Protein AF-A0A1I5BRE6-F1 (afdb_monomer)

Organism: Pseudonocardia ammonioxydans (NCBI:txid260086)

Sequence (262 aa):
MATGPSIIGTVRRRSGTPVPAATVTVTDLDGRQHGRSETGPDGDYAVGLGTGGTYLVVVRAEGSGPDAGLVPVRDTPARHDVVTTGGGTVEGVLTDGTGAGVPGASITLIDPLGDVVASGPTGPGGRFRLETPGTGPHTLTVTAPRHQPVARTVTTGPPGTPIEVRLPAPAGLTGVARTSDGSPVAGAQIVLSDAGGHTIATTTTGPDGRYELWDLPPGQHSLTASGHAPVVAAVQVDQGATTPVQVHFPDPAGTTRENAHE

Radius of gyration: 31.94 Å; Cα contacts (8 Å, |Δi|>4): 726; chains: 1; bounding box: 79×35×102 Å

Mean predicted aligned error: 12.67 Å

Secondary structure (DSSP, 8-state):
---SSEEEEEEEETTS-B-TT-EEEEE-TT--EEEEEE--TTSEEEEE-SS-EEEEEEEE-TTSPPEEEEEEE-SSPEE--EEES--EEEEEEEE-TTS-B-TT-EEEEE-TTS-EEEEEE--GGGEEEEEESS-EEEEEEEE-TTS--EEEEEEEBSS-SPEEEEPPPPPEEEEEEEETTS-B-TT-EEEEE-TT--EEEEEE--TTSEEEEESPPSEEEEEEEESSS-EEEEEEE-TTSEEE--EEEPPP----------

pLDDT: mean 88.07, std 11.98, range [38.84, 97.81]

Nearest PDB structures (foldseek):
  3is1-assembly1_X  TM=3.090E-01  e=5.070E-07  Staphylococcus saprophyticus subsp. saprophyticus ATCC 15305 = NCTC 7292
  3is0-assembly1_X  TM=2.970E-01  e=2.882E-06  Staphylococcus saprophyticus subsp. saprophyticus ATCC 15305 = NCTC 7292
  7ban-assembly1_A  TM=2.868E-01  e=5.393E-05  Homo sapiens
  7bam-assembly1_B  TM=2.851E-01  e=6.578E-05  Homo sapiens
  8r54-assembly1_A  TM=2.941E-01  e=1.501E-03  Mus musculus

Solvent-accessible surface area (backbone atoms only — not comparable to full-atom values): 13833 Å² total; per-residue (Å²): 130,83,89,36,16,23,44,31,35,37,32,22,27,80,88,65,49,51,38,49,69,21,42,38,37,33,20,40,89,89,65,52,75,70,37,68,38,57,20,39,83,77,4,37,40,66,34,66,40,97,60,54,48,64,28,39,37,38,40,39,40,88,55,30,69,74,46,75,47,81,46,73,29,42,75,47,64,27,82,57,72,43,70,42,65,21,60,7,30,48,44,30,36,30,22,38,69,87,65,51,44,43,50,71,20,46,35,37,34,25,42,90,90,68,48,78,61,34,72,50,58,20,37,81,68,5,34,38,75,47,57,24,42,39,60,44,70,28,39,38,37,39,41,42,90,77,36,62,71,46,76,44,83,43,69,28,32,66,89,69,84,62,44,83,44,70,40,59,30,37,13,21,41,34,36,42,30,20,39,74,88,63,51,55,37,50,66,26,40,39,35,35,20,45,92,86,64,50,77,75,48,75,42,59,19,38,84,75,3,38,38,69,47,71,71,44,78,60,44,74,33,39,39,36,39,33,83,61,68,70,41,76,44,82,43,70,31,42,75,51,30,68,35,79,49,78,45,68,32,65,69,75,81,70,85,75,78,78,79,83,76,135

Foldseek 3Di:
DDQWWKEKEFEEAPVRQGAWQKKKWKAAPVRHTQFIDTAHNRRIDMTHGPAWDWIWIWIGGPQADIDIDIWGIHGDYGYDYHHFQWAFKAKAFEAEPVRFTDWQKKKFKAAPVRDTFWIDTQHPRRIDMITHNHWAWIWIWIGDPLFDIDIDIDTTDHDDDHDYHYTQAKFKEKEFEAEPVRQTDFQKKKFKAAPVRDTPDIDTAHPRRIDMGTNDDFAWIWIWIDPAQIDIDIDGTHTSDYHYDYHYGYDDPDPPPPDDDD

InterPro domains:
  IPR008969 Carboxypeptidase-like, regulatory domain superfamily [SSF49464] (6-75)
  IPR008969 Carboxypeptidase-like, regulatory domain superfamily [SSF49464] (89-159)
  IPR013784 Carbohydrate-binding-like fold [SSF49452] (169-247)

Structure (mmCIF, N/CA/C/O backbone):
data_AF-A0A1I5BRE6-F1
#
_entry.id   AF-A0A1I5BRE6-F1
#
loop_
_atom_site.group_PDB
_atom_site.id
_atom_site.type_symbol
_atom_site.label_atom_id
_atom_site.label_alt_id
_atom_site.label_comp_id
_atom_site.label_asym_id
_atom_site.label_entity_id
_atom_site.label_seq_id
_atom_site.pdbx_PDB_ins_code
_atom_site.Cartn_x
_atom_site.Cartn_y
_atom_site.Cartn_z
_atom_site.occupancy
_atom_site.B_iso_or_equiv
_atom_site.auth_seq_id
_atom_site.auth_comp_id
_atom_site.auth_asym_id
_atom_site.auth_atom_id
_atom_site.pdbx_PDB_model_num
ATOM 1 N N . MET A 1 1 ? 21.933 -11.221 -40.973 1.00 50.44 1 MET A N 1
ATOM 2 C CA . MET A 1 1 ? 22.641 -9.928 -40.851 1.00 50.44 1 MET A CA 1
ATOM 3 C C . MET A 1 1 ? 21.834 -8.901 -41.624 1.00 50.44 1 MET A C 1
ATOM 5 O O . MET A 1 1 ? 21.641 -9.117 -42.812 1.00 50.44 1 MET A O 1
ATOM 9 N N . ALA A 1 2 ? 21.290 -7.868 -40.976 1.00 53.28 2 ALA A N 1
ATOM 10 C CA . ALA A 1 2 ? 20.539 -6.830 -41.683 1.00 53.28 2 ALA A CA 1
ATOM 11 C C . ALA A 1 2 ? 21.492 -6.047 -42.602 1.00 53.28 2 ALA A C 1
ATOM 13 O O . ALA A 1 2 ? 22.372 -5.329 -42.134 1.00 53.28 2 ALA A O 1
ATOM 14 N N . THR A 1 3 ? 21.359 -6.239 -43.911 1.00 64.75 3 THR A N 1
ATOM 15 C CA . THR A 1 3 ? 22.083 -5.495 -44.948 1.00 64.75 3 THR A CA 1
ATOM 16 C C . THR A 1 3 ? 21.279 -4.247 -45.299 1.00 64.75 3 THR A C 1
ATOM 18 O O . THR A 1 3 ? 20.501 -4.258 -46.248 1.00 64.75 3 THR A O 1
ATOM 21 N N . GLY A 1 4 ? 21.401 -3.202 -44.477 1.00 81.62 4 GLY A N 1
ATOM 22 C CA . GLY A 1 4 ? 20.751 -1.905 -44.685 1.00 81.62 4 GLY A CA 1
ATOM 23 C C . GLY A 1 4 ? 20.736 -1.029 -43.424 1.00 81.62 4 GLY A C 1
ATOM 24 O O . GLY A 1 4 ? 21.142 -1.499 -42.350 1.00 81.62 4 GLY A O 1
ATOM 25 N N . PRO A 1 5 ? 20.256 0.227 -43.531 1.00 93.00 5 PRO A N 1
ATOM 26 C CA . PRO A 1 5 ? 20.038 1.104 -42.387 1.00 93.00 5 PRO A CA 1
ATOM 27 C C . PRO A 1 5 ? 19.200 0.388 -41.330 1.00 93.00 5 PRO A C 1
ATOM 29 O O . PRO A 1 5 ? 18.135 -0.159 -41.612 1.00 93.00 5 PRO A O 1
ATOM 32 N N . SER A 1 6 ? 19.696 0.337 -40.104 1.00 95.62 6 SER A N 1
ATOM 33 C CA . SER A 1 6 ? 18.981 -0.290 -38.995 1.00 95.62 6 SER A CA 1
ATOM 34 C C . SER A 1 6 ? 19.500 0.236 -37.669 1.00 95.62 6 SER A C 1
ATOM 36 O O . SER A 1 6 ? 20.605 0.775 -37.598 1.00 95.62 6 SER A O 1
ATOM 38 N N . ILE A 1 7 ? 18.703 0.082 -36.620 1.00 97.38 7 ILE A N 1
ATOM 39 C CA . ILE A 1 7 ? 19.130 0.308 -35.242 1.00 97.38 7 ILE A CA 1
ATOM 40 C C . ILE A 1 7 ? 19.131 -1.043 -34.549 1.00 97.38 7 ILE A C 1
ATOM 42 O O . ILE A 1 7 ? 18.121 -1.744 -34.550 1.00 97.38 7 ILE A O 1
ATOM 46 N N . ILE A 1 8 ? 20.271 -1.405 -33.981 1.00 97.00 8 ILE A N 1
ATOM 47 C CA . ILE A 1 8 ? 20.456 -2.625 -33.200 1.00 97.00 8 ILE A CA 1
ATOM 48 C C . ILE A 1 8 ? 20.941 -2.258 -31.804 1.00 97.00 8 ILE A C 1
ATOM 50 O O . ILE A 1 8 ? 21.608 -1.240 -31.614 1.00 97.00 8 ILE A O 1
ATOM 54 N N . GLY A 1 9 ? 20.677 -3.098 -30.817 1.00 96.94 9 GLY A N 1
ATOM 55 C CA . GLY A 1 9 ? 21.179 -2.839 -29.476 1.00 96.94 9 GLY A CA 1
ATOM 56 C C . GLY A 1 9 ? 20.710 -3.850 -28.460 1.00 96.94 9 GLY A C 1
ATOM 57 O O . GLY A 1 9 ? 20.117 -4.870 -28.804 1.00 96.94 9 GLY A O 1
ATOM 58 N N . THR A 1 10 ? 20.997 -3.548 -27.201 1.00 96.38 10 THR A N 1
ATOM 59 C CA . THR A 1 10 ? 20.487 -4.292 -26.052 1.00 96.38 10 THR A CA 1
ATOM 60 C C . THR A 1 10 ? 19.786 -3.364 -25.073 1.00 96.38 10 THR A C 1
ATOM 62 O O . THR A 1 10 ? 20.186 -2.215 -24.902 1.00 96.38 10 THR A O 1
ATOM 65 N N . VAL A 1 11 ? 18.752 -3.873 -24.412 1.00 93.25 11 VAL A N 1
ATOM 66 C CA . VAL A 1 11 ? 18.072 -3.219 -23.296 1.00 93.25 11 VAL A CA 1
ATOM 67 C C . VAL A 1 11 ? 18.383 -4.009 -22.032 1.00 93.25 11 VAL A C 1
ATOM 69 O O . VAL A 1 11 ? 18.085 -5.203 -21.927 1.00 93.25 11 VAL A O 1
ATOM 72 N N . ARG A 1 12 ? 19.022 -3.350 -21.067 1.00 88.69 12 ARG A N 1
ATOM 73 C CA . ARG A 1 12 ? 19.414 -3.943 -19.783 1.00 88.69 12 ARG A CA 1
ATOM 74 C C . ARG A 1 12 ? 18.971 -3.054 -18.634 1.00 88.69 12 ARG A C 1
ATOM 76 O O . ARG A 1 12 ? 18.892 -1.842 -18.773 1.00 88.69 12 ARG A O 1
ATOM 83 N N . ARG A 1 13 ? 18.739 -3.640 -17.465 1.00 80.31 13 ARG A N 1
ATOM 84 C CA . ARG A 1 13 ? 18.604 -2.876 -16.215 1.00 80.31 13 ARG A CA 1
ATOM 85 C C . ARG A 1 13 ? 19.975 -2.369 -15.764 1.00 80.31 13 ARG A C 1
ATOM 87 O O . ARG A 1 13 ? 20.996 -2.938 -16.155 1.00 80.31 13 ARG A O 1
ATOM 94 N N . ARG A 1 14 ? 20.028 -1.383 -14.856 1.00 73.94 14 ARG A N 1
ATOM 95 C CA . ARG A 1 14 ? 21.298 -0.984 -14.197 1.00 73.94 14 ARG A CA 1
ATOM 96 C C . ARG A 1 14 ? 22.045 -2.153 -13.543 1.00 73.94 14 ARG A C 1
ATOM 98 O O . ARG A 1 14 ? 23.265 -2.106 -13.453 1.00 73.94 14 ARG A O 1
ATOM 105 N N . SER A 1 15 ? 21.333 -3.191 -13.100 1.00 66.69 15 SER A N 1
ATOM 106 C CA . SER A 1 15 ? 21.924 -4.420 -12.551 1.00 66.69 15 SER A CA 1
ATOM 107 C C . SER A 1 15 ? 22.682 -5.263 -13.588 1.00 66.69 15 SER A C 1
ATOM 109 O O . SER A 1 15 ? 23.323 -6.241 -13.220 1.00 66.69 15 SER A O 1
ATOM 111 N N . GLY A 1 16 ? 22.574 -4.937 -14.880 1.00 77.31 16 GLY A N 1
ATOM 112 C CA . GLY A 1 16 ? 23.114 -5.715 -15.997 1.00 77.31 16 GLY A CA 1
ATOM 113 C C . GLY A 1 16 ? 22.168 -6.799 -16.525 1.00 77.31 16 GLY A C 1
ATOM 114 O O . GLY A 1 16 ? 22.443 -7.381 -17.577 1.00 77.31 16 GLY A O 1
ATOM 115 N N . THR A 1 17 ? 21.043 -7.055 -15.847 1.00 82.50 17 THR A N 1
ATOM 116 C CA . THR A 1 17 ? 20.032 -8.041 -16.264 1.00 82.50 17 THR A CA 1
ATOM 117 C C . THR A 1 17 ? 19.390 -7.628 -17.596 1.00 82.50 17 THR A C 1
ATOM 119 O O . THR A 1 17 ? 18.972 -6.472 -17.709 1.00 82.50 17 THR A O 1
ATOM 122 N N . PRO A 1 18 ? 19.283 -8.527 -18.592 1.00 89.31 18 PRO A N 1
ATOM 123 C CA . PRO A 1 18 ? 18.569 -8.236 -19.832 1.00 89.31 18 PRO A CA 1
ATOM 124 C C . PRO A 1 18 ? 17.078 -7.995 -19.580 1.00 89.31 18 PRO A C 1
ATOM 126 O O . PRO A 1 18 ? 16.491 -8.570 -18.661 1.00 89.31 18 PRO A O 1
ATOM 129 N N . VAL A 1 19 ? 16.475 -7.125 -20.388 1.00 88.94 19 VAL A N 1
ATOM 130 C CA . VAL A 1 19 ? 15.044 -6.810 -20.326 1.00 88.94 19 VAL A CA 1
ATOM 131 C C . VAL A 1 19 ? 14.367 -7.378 -21.574 1.00 88.94 19 VAL A C 1
ATOM 133 O O . VAL A 1 19 ? 14.447 -6.741 -22.625 1.00 88.94 19 VAL A O 1
ATOM 136 N N . PRO A 1 20 ? 13.728 -8.559 -21.496 1.00 91.50 20 PRO A N 1
ATOM 137 C CA . PRO A 1 20 ? 12.939 -9.100 -22.599 1.00 91.50 20 PRO A CA 1
ATOM 138 C C . PRO A 1 20 ? 11.593 -8.381 -22.735 1.00 91.50 20 PRO A C 1
ATOM 140 O O . PRO A 1 20 ? 11.120 -7.760 -21.782 1.00 91.50 20 PRO A O 1
ATOM 143 N N . ALA A 1 21 ? 10.970 -8.492 -23.911 1.00 91.88 21 ALA A N 1
ATOM 144 C CA . ALA A 1 21 ? 9.647 -7.940 -24.218 1.00 91.88 21 ALA A CA 1
ATOM 145 C C . ALA A 1 21 ? 9.505 -6.413 -24.014 1.00 91.88 21 ALA A C 1
ATOM 147 O O . ALA A 1 21 ? 8.395 -5.883 -23.943 1.00 91.88 21 ALA A O 1
ATOM 148 N N . ALA A 1 22 ? 10.614 -5.669 -23.960 1.00 92.50 22 ALA A N 1
ATOM 149 C CA . ALA A 1 22 ? 10.575 -4.215 -24.027 1.00 92.50 22 ALA A CA 1
ATOM 150 C C . ALA A 1 22 ? 10.208 -3.795 -25.453 1.00 92.50 22 ALA A C 1
ATOM 152 O O . ALA A 1 22 ? 10.817 -4.245 -26.424 1.00 92.50 22 ALA A O 1
ATOM 153 N N . THR A 1 23 ? 9.228 -2.904 -25.589 1.00 96.19 23 THR A N 1
ATOM 154 C CA . THR A 1 23 ? 8.871 -2.327 -26.885 1.00 96.19 23 THR A CA 1
ATOM 155 C C . THR A 1 23 ? 9.890 -1.255 -27.258 1.00 96.19 23 THR A C 1
ATOM 157 O O . THR A 1 23 ? 10.042 -0.267 -26.541 1.00 96.19 23 THR A O 1
ATOM 160 N N . VAL A 1 24 ? 10.519 -1.405 -28.420 1.00 97.31 24 VAL A N 1
ATOM 161 C CA . VAL A 1 24 ? 11.377 -0.395 -29.047 1.00 97.31 24 VAL A CA 1
ATOM 162 C C . VAL A 1 24 ? 10.629 0.197 -30.230 1.00 97.31 24 VAL A C 1
ATOM 164 O O . VAL A 1 24 ? 10.276 -0.517 -31.166 1.00 97.31 24 VAL A O 1
ATOM 167 N N . THR A 1 25 ? 10.372 1.500 -30.194 1.00 97.06 25 THR A N 1
ATOM 168 C CA . THR A 1 25 ? 9.718 2.240 -31.282 1.00 97.06 25 THR A CA 1
ATOM 169 C C . THR A 1 25 ? 10.699 3.241 -31.864 1.00 97.06 25 THR A C 1
ATOM 171 O O . THR A 1 25 ? 11.362 3.956 -31.119 1.00 97.06 25 THR A O 1
ATOM 174 N N . VAL A 1 26 ? 10.789 3.298 -33.191 1.00 97.44 26 VAL A N 1
ATOM 175 C CA . VAL A 1 26 ? 11.660 4.237 -33.902 1.00 97.44 26 VAL A CA 1
ATOM 176 C C . VAL A 1 26 ? 10.800 5.178 -34.732 1.00 97.44 26 VAL A C 1
ATOM 178 O O . VAL A 1 26 ? 10.056 4.730 -35.612 1.00 97.44 26 VAL A O 1
ATOM 181 N N . THR A 1 27 ? 10.903 6.476 -34.462 1.00 96.88 27 THR A N 1
ATOM 182 C CA . THR A 1 27 ? 10.208 7.541 -35.195 1.00 96.88 27 THR A CA 1
ATOM 183 C C . THR A 1 27 ? 11.207 8.523 -35.801 1.00 96.88 27 THR A C 1
ATOM 185 O O . THR A 1 27 ? 12.351 8.610 -35.359 1.00 96.88 27 THR A O 1
ATOM 188 N N . ASP A 1 28 ? 10.797 9.278 -36.816 1.00 9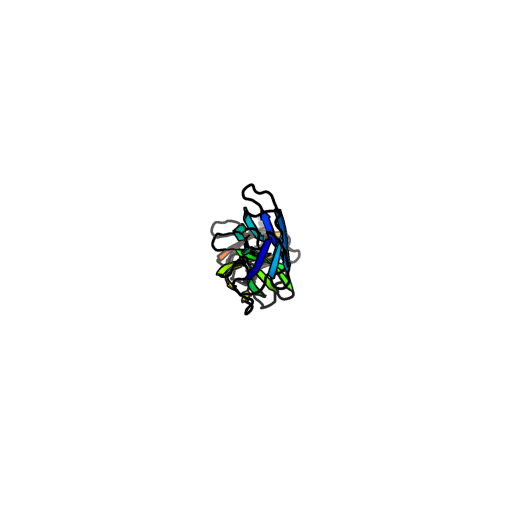4.19 28 ASP A N 1
ATOM 189 C CA . ASP A 1 28 ? 11.515 10.505 -37.178 1.00 94.19 28 ASP A CA 1
ATOM 190 C C . ASP A 1 28 ? 11.164 11.651 -36.212 1.00 94.19 28 ASP A C 1
ATOM 192 O O . ASP A 1 28 ? 10.385 11.483 -35.266 1.00 94.19 28 ASP A O 1
ATOM 196 N N . LEU A 1 29 ? 11.791 12.811 -36.428 1.00 91.56 29 LEU A N 1
ATOM 197 C CA . LEU A 1 29 ? 11.583 14.018 -35.623 1.00 91.56 29 LEU A CA 1
ATOM 198 C C . LEU A 1 29 ? 10.193 14.642 -35.821 1.00 91.56 29 LEU A C 1
ATOM 200 O O . LEU A 1 29 ? 9.738 15.374 -34.947 1.00 91.56 29 LEU A O 1
ATOM 204 N N . ASP A 1 30 ? 9.507 14.311 -36.918 1.00 93.44 30 ASP A N 1
ATOM 205 C CA . ASP A 1 30 ? 8.119 14.710 -37.175 1.00 93.44 30 ASP A CA 1
ATOM 206 C C . ASP A 1 30 ? 7.112 13.771 -36.475 1.00 93.44 30 ASP A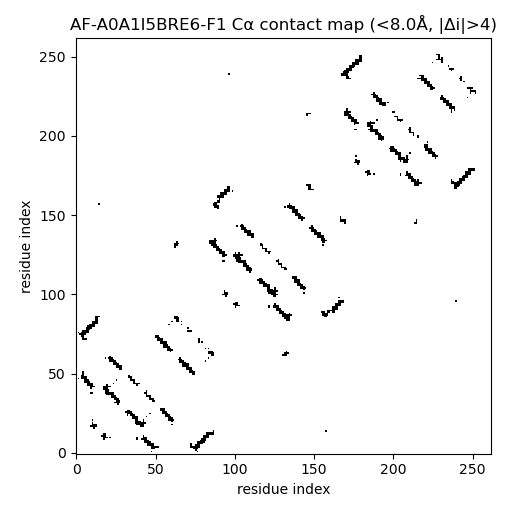 C 1
ATOM 208 O O . ASP A 1 30 ? 5.898 13.953 -36.570 1.00 93.44 30 ASP A O 1
ATOM 212 N N . GLY A 1 31 ? 7.607 12.758 -35.751 1.00 90.25 31 GLY A N 1
ATOM 213 C CA . GLY A 1 31 ? 6.808 11.805 -34.983 1.00 90.25 31 GLY A CA 1
ATOM 214 C C . GLY A 1 31 ? 6.251 10.643 -35.805 1.00 90.25 31 GLY A C 1
ATOM 215 O O . GLY A 1 31 ? 5.491 9.827 -35.277 1.00 90.25 31 GLY A O 1
ATOM 216 N N . ARG A 1 32 ? 6.622 10.506 -37.082 1.00 94.69 32 ARG A N 1
ATOM 217 C CA . ARG A 1 32 ? 6.177 9.381 -37.907 1.00 94.69 32 ARG A CA 1
ATOM 218 C C . ARG A 1 32 ? 6.966 8.133 -37.536 1.00 94.69 32 ARG A C 1
ATOM 220 O O . ARG A 1 32 ? 8.193 8.121 -37.567 1.00 94.69 32 ARG A O 1
ATOM 227 N N . GLN A 1 33 ? 6.260 7.050 -37.226 1.00 96.12 33 GLN A N 1
ATOM 228 C CA . GLN A 1 33 ? 6.881 5.761 -36.929 1.00 96.12 33 GLN A CA 1
ATOM 229 C C . GLN A 1 33 ? 7.462 5.120 -38.196 1.00 96.12 33 GLN A C 1
ATOM 231 O O . GLN A 1 33 ? 6.787 5.009 -39.221 1.00 96.12 33 GLN A O 1
ATOM 236 N N . HIS A 1 34 ? 8.709 4.660 -38.106 1.00 94.62 34 HIS A N 1
ATOM 237 C CA . HIS A 1 34 ? 9.404 3.915 -39.163 1.00 94.62 34 HIS A CA 1
ATOM 238 C C . HIS A 1 34 ? 9.517 2.430 -38.850 1.00 94.62 34 HIS A C 1
ATOM 240 O O . HIS A 1 34 ? 9.530 1.613 -39.765 1.00 94.62 34 HIS A O 1
ATOM 246 N N . GLY A 1 35 ? 9.559 2.071 -37.569 1.00 94.00 35 GLY A N 1
ATOM 247 C CA . GLY A 1 35 ? 9.642 0.680 -37.157 1.00 94.00 35 GLY A CA 1
ATOM 248 C C . GLY A 1 35 ? 9.337 0.482 -35.681 1.00 94.00 35 GLY A C 1
ATOM 249 O O . GLY A 1 35 ? 9.362 1.422 -34.883 1.00 94.00 35 GLY A O 1
ATOM 250 N N . ARG A 1 36 ? 9.030 -0.766 -35.337 1.00 96.38 36 ARG A N 1
ATOM 251 C CA . ARG A 1 36 ? 8.807 -1.221 -33.968 1.00 96.38 36 ARG A CA 1
ATOM 252 C C . ARG A 1 36 ? 9.304 -2.657 -33.833 1.00 96.38 36 ARG A C 1
ATOM 254 O O . ARG A 1 36 ? 9.062 -3.465 -34.727 1.00 96.38 36 ARG A O 1
ATOM 261 N N . SER A 1 37 ? 9.965 -2.970 -32.727 1.00 97.00 37 SER A N 1
ATOM 262 C CA . SER A 1 37 ? 10.357 -4.332 -32.354 1.00 97.00 37 SER A CA 1
ATOM 263 C C . SER A 1 37 ? 10.141 -4.562 -30.861 1.00 97.00 37 SER A C 1
ATOM 2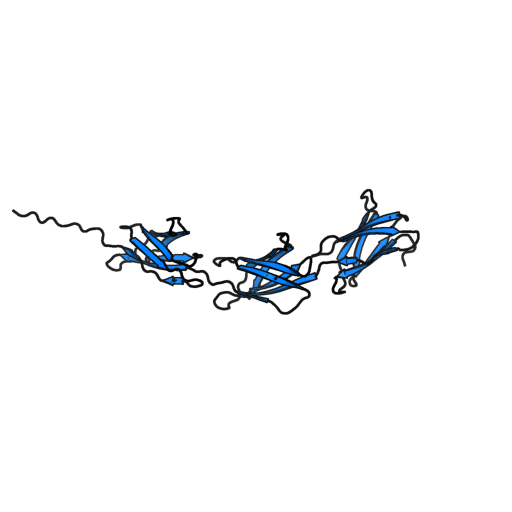65 O O . SER A 1 37 ? 9.956 -3.613 -30.098 1.00 97.00 37 SER A O 1
ATOM 267 N N . GLU A 1 38 ? 10.206 -5.818 -30.441 1.00 97.12 38 GLU A N 1
ATOM 268 C CA . GLU A 1 38 ? 10.308 -6.198 -29.032 1.00 97.12 38 GLU A CA 1
ATOM 269 C C . GLU A 1 38 ? 11.681 -6.817 -28.774 1.00 97.12 38 GLU A C 1
ATOM 271 O O . GLU A 1 38 ? 12.257 -7.437 -29.671 1.00 97.12 38 GLU A O 1
ATOM 276 N N . THR A 1 39 ? 12.231 -6.609 -27.578 1.00 97.00 39 THR A N 1
ATOM 277 C CA . THR A 1 39 ? 13.514 -7.208 -27.196 1.00 97.00 39 THR A CA 1
ATOM 278 C C . THR A 1 39 ? 13.390 -8.712 -26.956 1.00 97.00 39 THR A C 1
ATOM 280 O O . THR A 1 39 ? 12.411 -9.189 -26.372 1.00 97.00 39 THR A O 1
ATOM 283 N N . GLY A 1 40 ? 14.407 -9.464 -27.377 1.00 96.44 40 GLY A N 1
ATOM 284 C CA . GLY A 1 40 ? 14.523 -10.902 -27.148 1.00 96.44 40 GLY A CA 1
ATOM 285 C C . GLY A 1 40 ? 14.862 -11.272 -25.694 1.00 96.44 40 GLY A C 1
ATOM 286 O O . GLY A 1 40 ? 15.047 -10.391 -24.849 1.00 96.44 40 GLY A O 1
ATOM 287 N N . PRO A 1 41 ? 14.981 -12.578 -25.381 1.00 92.75 41 PRO A N 1
ATOM 288 C CA . PRO A 1 41 ? 15.335 -13.076 -24.045 1.00 92.75 41 PRO A CA 1
ATOM 289 C C . PRO A 1 41 ? 16.634 -12.488 -23.473 1.00 92.75 41 PRO A C 1
ATOM 291 O O . PRO A 1 41 ? 16.723 -12.245 -22.270 1.00 92.75 41 PRO A O 1
ATOM 294 N N . ASP A 1 42 ? 17.612 -12.201 -24.337 1.00 94.62 42 ASP A N 1
ATOM 295 C CA . ASP A 1 42 ? 18.904 -11.612 -23.967 1.00 94.62 42 ASP A CA 1
ATOM 296 C C . ASP A 1 42 ? 18.890 -10.070 -23.981 1.00 94.62 42 ASP A C 1
ATOM 298 O O . ASP A 1 42 ? 19.926 -9.417 -23.802 1.00 94.62 42 ASP A O 1
ATOM 302 N N . GLY A 1 43 ? 17.704 -9.475 -24.147 1.00 94.50 43 GLY A N 1
ATOM 303 C CA . GLY A 1 43 ? 17.479 -8.035 -24.210 1.00 94.50 43 GLY A CA 1
ATOM 304 C C . GLY A 1 43 ? 17.889 -7.409 -25.542 1.00 94.50 43 GLY A C 1
ATOM 305 O O . GLY A 1 43 ? 17.867 -6.188 -25.660 1.00 94.50 43 GLY A O 1
ATOM 306 N N . ASP A 1 44 ? 18.292 -8.200 -26.533 1.00 97.62 44 ASP A N 1
ATOM 307 C CA . ASP A 1 44 ? 18.694 -7.725 -27.852 1.00 97.62 44 ASP A CA 1
ATOM 308 C C . ASP A 1 44 ? 17.493 -7.293 -28.701 1.00 97.62 44 ASP A C 1
ATOM 310 O O . ASP A 1 44 ? 16.391 -7.824 -28.573 1.00 97.62 44 ASP A O 1
ATOM 314 N N . TYR A 1 45 ? 17.696 -6.306 -29.570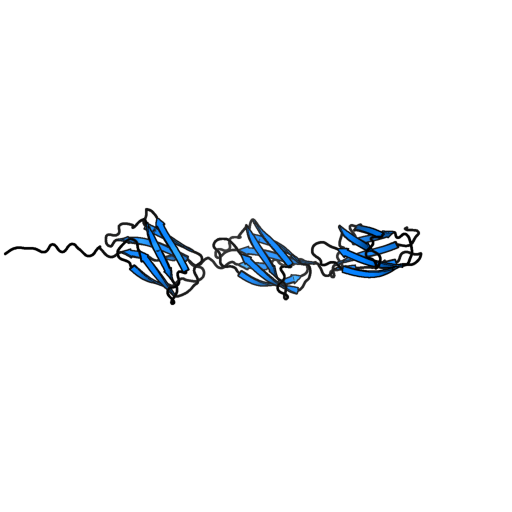 1.00 97.62 45 TYR A N 1
ATOM 315 C CA . TYR A 1 45 ? 16.687 -5.864 -30.527 1.00 97.62 45 TYR A CA 1
ATOM 316 C C . TYR A 1 45 ? 17.321 -5.399 -31.840 1.00 97.62 45 TYR A C 1
ATOM 318 O O . TYR A 1 45 ? 18.494 -5.012 -31.894 1.00 97.62 45 TYR A O 1
ATOM 326 N N . ALA A 1 46 ? 16.510 -5.402 -32.898 1.00 96.69 46 ALA A N 1
ATOM 327 C CA . ALA A 1 46 ? 16.859 -4.853 -34.200 1.00 96.69 46 ALA A CA 1
ATOM 328 C C . ALA A 1 46 ? 15.625 -4.249 -34.883 1.00 96.69 46 ALA A C 1
ATOM 330 O O . ALA A 1 46 ? 14.603 -4.915 -35.041 1.00 96.69 46 ALA A O 1
ATOM 331 N N . VAL A 1 47 ? 15.745 -3.004 -35.344 1.00 96.88 47 VAL A N 1
ATOM 332 C CA . VAL A 1 47 ? 14.729 -2.299 -36.135 1.00 96.88 47 VAL A CA 1
ATOM 333 C C . VAL A 1 47 ? 15.343 -1.905 -37.474 1.00 96.88 47 VAL A C 1
ATOM 335 O O . VAL A 1 47 ? 16.265 -1.093 -37.529 1.00 96.88 47 VAL A O 1
ATOM 338 N N . GLY A 1 48 ? 14.847 -2.494 -38.563 1.00 94.44 48 GLY A N 1
ATOM 339 C CA . GLY A 1 48 ? 15.230 -2.109 -39.923 1.00 94.44 48 GLY A CA 1
ATOM 340 C C . GLY A 1 48 ? 14.626 -0.762 -40.320 1.00 94.44 48 GLY A C 1
ATOM 341 O O . GLY A 1 48 ? 13.497 -0.454 -39.944 1.00 94.44 48 GLY A O 1
ATOM 342 N N . LEU A 1 49 ? 15.374 0.031 -41.084 1.00 92.88 49 LEU A N 1
ATOM 343 C CA . LEU A 1 49 ? 14.982 1.363 -41.535 1.00 92.88 49 LEU A CA 1
ATOM 344 C C . LEU A 1 49 ? 15.117 1.473 -43.055 1.00 92.88 49 LEU A C 1
ATOM 346 O O . LEU A 1 49 ? 15.986 0.854 -43.665 1.00 92.88 49 LEU A O 1
ATOM 350 N N . GLY A 1 50 ? 14.244 2.272 -43.671 1.00 89.75 50 GLY A N 1
ATOM 351 C CA . GLY A 1 50 ? 14.254 2.469 -45.123 1.00 89.75 50 GLY A CA 1
ATOM 352 C C . GLY A 1 50 ? 15.414 3.340 -45.612 1.00 89.75 50 GLY A C 1
ATOM 353 O O . GLY A 1 50 ? 15.921 3.126 -46.709 1.00 89.75 50 GLY A O 1
ATOM 354 N N . THR A 1 51 ? 15.845 4.311 -44.803 1.00 89.88 51 THR A N 1
ATOM 355 C CA . THR A 1 51 ? 16.892 5.281 -45.155 1.00 89.88 51 THR A CA 1
ATOM 356 C C . THR A 1 51 ? 17.745 5.650 -43.944 1.00 89.88 51 THR A C 1
ATOM 358 O O . THR A 1 51 ? 17.310 5.519 -42.798 1.00 89.88 51 THR A O 1
ATOM 361 N N . GLY A 1 52 ? 18.949 6.173 -44.187 1.00 92.19 52 GLY A N 1
ATOM 362 C CA . GLY A 1 52 ? 19.700 6.898 -43.162 1.00 92.19 52 GLY A CA 1
ATOM 363 C C . GLY A 1 52 ? 18.971 8.172 -42.710 1.00 92.19 52 GLY A C 1
ATOM 364 O O . GLY A 1 52 ? 18.060 8.658 -43.382 1.00 92.19 52 GLY A O 1
ATOM 365 N N . GLY A 1 53 ? 19.362 8.703 -41.555 1.00 93.62 53 GLY A N 1
ATOM 366 C CA . GLY A 1 53 ? 18.741 9.867 -40.924 1.00 93.62 53 GLY A CA 1
ATOM 367 C C . GLY A 1 53 ? 18.934 9.872 -39.410 1.00 93.62 53 GLY A C 1
ATOM 368 O O . GLY A 1 53 ? 19.500 8.939 -38.843 1.00 93.62 53 GLY A O 1
ATOM 369 N N . THR A 1 54 ? 18.461 10.924 -38.748 1.00 95.94 54 THR A N 1
ATOM 370 C CA . THR A 1 54 ? 18.383 10.963 -37.282 1.00 95.94 54 THR A CA 1
ATOM 371 C C . THR A 1 54 ? 16.992 10.529 -36.856 1.00 95.94 54 THR A C 1
ATOM 373 O O . THR A 1 54 ? 16.004 11.133 -37.271 1.00 95.94 54 THR A O 1
ATOM 376 N N . TYR A 1 55 ? 16.928 9.506 -36.012 1.00 97.00 55 TYR A N 1
ATOM 377 C CA . TYR A 1 55 ? 15.678 8.936 -35.527 1.00 97.00 55 TYR A CA 1
ATOM 378 C C . TYR A 1 55 ? 15.565 9.090 -34.014 1.00 97.00 55 TYR A C 1
ATOM 380 O O . TYR A 1 55 ? 16.566 8.999 -33.305 1.00 97.00 55 TYR A O 1
ATOM 388 N N . LEU A 1 56 ? 14.348 9.290 -33.518 1.00 97.00 56 LEU A N 1
ATOM 389 C CA . LEU A 1 56 ? 14.024 9.159 -32.106 1.00 97.00 56 LEU A CA 1
ATOM 390 C C . LEU A 1 56 ? 13.725 7.689 -31.811 1.00 97.00 56 LEU A C 1
ATOM 392 O O . LEU A 1 56 ? 12.808 7.099 -32.384 1.00 97.00 56 LEU A O 1
ATOM 396 N N . VAL A 1 57 ? 14.503 7.099 -30.913 1.00 97.31 57 VAL A N 1
ATOM 397 C CA . VAL A 1 57 ? 14.276 5.754 -30.391 1.00 97.31 57 VAL A CA 1
ATOM 398 C C . VAL A 1 57 ? 13.629 5.891 -29.029 1.00 97.31 57 VAL A C 1
ATOM 400 O O . VAL A 1 57 ? 14.189 6.543 -28.155 1.00 97.31 57 VAL A O 1
ATOM 403 N N . VAL A 1 58 ? 12.459 5.284 -28.859 1.00 93.88 58 VAL A N 1
ATOM 404 C CA . VAL A 1 58 ? 11.744 5.221 -27.585 1.00 93.88 58 VAL A CA 1
ATOM 405 C C . VAL A 1 58 ? 11.669 3.769 -27.144 1.00 93.88 58 VAL A C 1
ATOM 407 O O . VAL A 1 58 ? 11.066 2.935 -27.826 1.00 93.88 58 VAL A O 1
ATOM 410 N N . VAL A 1 59 ? 12.258 3.467 -25.993 1.00 93.69 59 VAL A N 1
ATOM 411 C CA . VAL A 1 59 ? 12.217 2.147 -25.366 1.00 93.69 59 VAL A CA 1
ATOM 412 C C . VAL A 1 59 ? 11.275 2.194 -24.177 1.00 93.69 59 VAL A C 1
ATOM 414 O O . VAL A 1 59 ? 11.451 2.980 -23.251 1.00 93.69 59 VAL A O 1
ATOM 417 N N . ARG A 1 60 ? 10.268 1.324 -24.185 1.00 89.62 60 ARG A N 1
ATOM 418 C CA . ARG A 1 60 ? 9.346 1.140 -23.067 1.00 89.62 60 ARG A CA 1
ATOM 419 C C . ARG A 1 60 ? 9.487 -0.278 -22.535 1.00 89.62 60 ARG A C 1
ATOM 421 O O . ARG A 1 60 ? 9.186 -1.239 -23.239 1.00 89.62 60 ARG A O 1
ATOM 428 N N . ALA A 1 61 ? 9.907 -0.380 -21.282 1.00 84.12 61 ALA A N 1
ATOM 429 C CA . ALA A 1 61 ? 9.962 -1.624 -20.530 1.00 84.12 61 ALA A CA 1
ATOM 430 C C . ALA A 1 61 ? 8.909 -1.609 -19.418 1.00 84.12 61 ALA A C 1
ATOM 432 O O . ALA A 1 61 ? 8.602 -0.554 -18.860 1.00 84.12 61 ALA A O 1
ATOM 433 N N . GLU A 1 62 ? 8.361 -2.775 -19.087 1.00 74.12 62 GLU A N 1
ATOM 434 C CA . GLU A 1 62 ? 7.463 -2.908 -17.942 1.00 74.12 62 GLU A CA 1
ATOM 435 C C . GLU A 1 62 ? 8.186 -2.526 -16.641 1.00 74.12 62 GLU A C 1
ATOM 437 O O . GLU A 1 62 ? 9.378 -2.802 -16.463 1.00 74.12 62 GLU A O 1
ATOM 442 N N . GLY A 1 63 ? 7.483 -1.816 -15.755 1.00 66.00 63 GLY A N 1
ATOM 443 C CA . GLY A 1 63 ? 8.057 -1.339 -14.499 1.00 66.00 63 GLY A CA 1
ATOM 444 C C . GLY A 1 63 ? 9.220 -0.360 -14.685 1.00 66.00 63 GLY A C 1
ATOM 445 O O . GLY A 1 63 ? 10.074 -0.285 -13.814 1.00 66.00 63 GLY A O 1
ATOM 446 N N . SER A 1 64 ? 9.301 0.349 -15.818 1.00 68.06 64 SER A N 1
ATOM 447 C CA . SER A 1 64 ? 10.257 1.435 -16.081 1.00 68.06 64 SER A CA 1
ATOM 448 C C . SER A 1 64 ? 9.563 2.582 -16.819 1.00 68.06 64 SER A C 1
ATOM 450 O O . SER A 1 64 ? 8.633 2.362 -17.596 1.00 68.06 64 SER A O 1
ATOM 452 N N . GLY A 1 65 ? 10.033 3.815 -16.614 1.00 67.44 65 GLY A N 1
ATOM 453 C CA . GLY A 1 65 ? 9.666 4.926 -17.496 1.00 67.44 65 GLY A CA 1
ATOM 454 C C . GLY A 1 65 ? 10.184 4.706 -18.928 1.00 67.44 65 GLY A C 1
ATOM 455 O O . GLY A 1 65 ? 11.094 3.893 -19.124 1.00 67.44 65 GLY A O 1
ATOM 456 N N . PRO A 1 66 ? 9.619 5.396 -19.936 1.00 79.56 66 PRO A N 1
ATOM 457 C CA . PRO A 1 66 ? 10.161 5.354 -21.287 1.00 79.56 66 PRO A CA 1
ATOM 458 C C . PRO A 1 66 ? 11.557 5.990 -21.318 1.00 79.56 66 PRO A C 1
ATOM 460 O O . PRO A 1 66 ? 11.751 7.089 -20.800 1.00 79.56 66 PRO A O 1
ATOM 463 N N . ASP A 1 67 ? 12.505 5.310 -21.949 1.00 86.94 67 ASP A N 1
ATOM 464 C CA . ASP A 1 67 ? 13.803 5.872 -22.321 1.00 86.94 67 ASP A CA 1
ATOM 465 C C . ASP A 1 67 ? 13.715 6.399 -23.758 1.00 86.94 67 ASP A C 1
ATOM 467 O O . ASP A 1 67 ? 13.077 5.766 -24.604 1.00 86.94 67 ASP A O 1
ATOM 471 N N . ALA A 1 68 ? 14.286 7.572 -24.029 1.00 90.81 68 ALA A N 1
ATOM 472 C CA . ALA A 1 68 ? 14.224 8.201 -25.341 1.00 90.81 68 ALA A CA 1
ATOM 473 C C . ALA A 1 68 ? 15.579 8.797 -25.739 1.00 90.81 68 ALA A C 1
ATOM 475 O O . ALA A 1 68 ? 16.160 9.587 -24.993 1.00 90.81 68 ALA A O 1
ATOM 476 N N . GLY A 1 69 ? 16.053 8.473 -26.945 1.00 92.75 69 GLY A N 1
ATOM 477 C CA . GLY A 1 69 ? 17.341 8.936 -27.461 1.00 92.75 69 GLY A CA 1
ATOM 478 C C . GLY A 1 69 ? 17.323 9.209 -28.962 1.00 92.75 69 GLY A C 1
ATOM 479 O O . GLY A 1 69 ? 16.670 8.505 -29.729 1.00 92.75 69 GLY A O 1
ATOM 480 N N . LEU A 1 70 ? 18.061 10.235 -29.398 1.00 96.00 70 LEU A N 1
ATOM 481 C CA . LEU A 1 70 ? 18.291 10.495 -30.820 1.00 96.00 70 LEU A CA 1
ATOM 482 C C . LEU A 1 70 ? 19.459 9.648 -31.325 1.00 96.00 70 LEU A C 1
ATOM 484 O O . LEU A 1 70 ? 20.575 9.747 -30.813 1.00 96.00 70 LEU A O 1
ATOM 488 N N . VAL A 1 71 ? 19.210 8.846 -32.358 1.00 97.19 71 VAL A N 1
ATOM 489 C CA . VAL A 1 71 ? 20.188 7.929 -32.946 1.00 97.19 71 VAL A CA 1
ATOM 490 C C . VAL A 1 71 ? 20.433 8.309 -34.408 1.00 97.19 71 VAL A C 1
ATOM 492 O O . VAL A 1 71 ? 19.518 8.213 -35.230 1.00 97.19 71 VAL A O 1
ATOM 495 N N . PRO A 1 72 ? 21.656 8.739 -34.767 1.00 96.00 72 PRO A N 1
ATOM 496 C CA . PRO A 1 72 ? 22.028 8.954 -36.157 1.00 96.00 72 PRO A CA 1
ATOM 497 C C . PRO A 1 72 ? 22.310 7.610 -36.840 1.00 96.00 72 PRO A C 1
ATOM 499 O O . PRO A 1 72 ? 23.190 6.854 -36.428 1.00 96.00 72 PRO A O 1
ATOM 502 N N . VAL A 1 73 ? 21.583 7.331 -37.917 1.00 95.44 73 VAL A N 1
ATOM 503 C CA . VAL A 1 73 ? 21.691 6.107 -38.717 1.00 95.44 73 VAL A CA 1
ATOM 504 C C . VAL A 1 73 ? 22.209 6.452 -40.108 1.00 95.44 73 VAL A C 1
ATOM 506 O O . VAL A 1 73 ? 21.767 7.415 -40.733 1.00 95.44 73 VAL A O 1
ATOM 509 N N . ARG A 1 74 ? 23.162 5.660 -40.599 1.00 91.69 74 ARG A N 1
ATOM 510 C CA . ARG A 1 74 ? 23.722 5.766 -41.955 1.00 91.69 74 ARG A CA 1
ATOM 511 C C . ARG A 1 74 ? 23.314 4.534 -42.770 1.00 91.69 74 ARG A C 1
ATOM 513 O O . ARG A 1 74 ? 22.343 3.865 -42.435 1.00 91.69 74 ARG A O 1
ATOM 520 N N . ASP A 1 75 ? 24.075 4.200 -43.805 1.00 89.25 75 ASP A N 1
ATOM 521 C CA . ASP A 1 75 ? 23.809 3.031 -44.655 1.00 89.25 75 ASP A CA 1
ATOM 522 C C . ASP A 1 75 ? 24.117 1.686 -43.967 1.00 89.25 75 ASP A C 1
ATOM 524 O O . ASP A 1 75 ? 23.802 0.618 -44.491 1.00 89.25 75 ASP A O 1
ATOM 528 N N . THR A 1 76 ? 24.721 1.727 -42.777 1.00 87.56 76 THR A N 1
ATOM 529 C CA . THR A 1 76 ? 25.042 0.562 -41.946 1.00 87.56 76 THR A CA 1
ATOM 530 C C . THR A 1 76 ? 24.250 0.577 -40.635 1.00 87.56 76 THR A C 1
ATOM 532 O O . THR A 1 76 ? 23.872 1.658 -40.173 1.00 87.56 76 THR A O 1
ATOM 535 N N . PRO A 1 77 ? 24.065 -0.587 -39.979 1.00 92.88 77 PRO A N 1
ATOM 536 C CA . PRO A 1 77 ? 23.458 -0.659 -38.654 1.00 92.88 77 PRO A CA 1
ATOM 537 C C . PRO A 1 77 ? 24.122 0.289 -37.644 1.00 92.88 77 PRO A C 1
ATOM 539 O O . PRO A 1 77 ? 25.348 0.310 -37.514 1.00 92.88 77 PRO A O 1
ATOM 542 N N . ALA A 1 78 ? 23.313 1.055 -36.916 1.00 95.81 78 ALA A N 1
ATOM 543 C CA . ALA A 1 78 ? 23.732 1.873 -35.786 1.00 95.81 78 ALA A CA 1
ATOM 544 C C . ALA A 1 78 ? 23.463 1.122 -34.478 1.00 95.81 78 ALA A C 1
ATOM 546 O O . ALA A 1 78 ? 22.414 0.497 -34.321 1.00 95.81 78 ALA A O 1
ATOM 547 N N . ARG A 1 79 ? 24.407 1.185 -33.533 1.00 95.75 79 ARG A N 1
ATOM 548 C CA . ARG A 1 79 ? 24.273 0.533 -32.226 1.00 95.75 79 ARG A CA 1
ATOM 549 C C . ARG A 1 79 ? 23.757 1.517 -31.178 1.00 95.75 79 ARG A C 1
ATOM 551 O O . ARG A 1 79 ? 24.362 2.570 -30.997 1.00 95.75 79 ARG A O 1
ATOM 558 N N . HIS A 1 80 ? 22.693 1.154 -30.469 1.00 95.81 80 HIS A N 1
ATOM 559 C CA . HIS A 1 80 ? 22.119 1.941 -29.377 1.00 95.81 80 HIS A CA 1
ATOM 560 C C . HIS A 1 80 ? 21.732 1.025 -28.208 1.00 95.81 80 HIS A C 1
ATOM 562 O O . HIS A 1 80 ? 20.697 0.364 -28.232 1.00 95.81 80 HIS A O 1
ATOM 568 N N . ASP A 1 81 ? 22.585 0.951 -27.188 1.00 95.06 81 ASP A N 1
ATOM 569 C CA . ASP A 1 81 ? 22.253 0.223 -25.962 1.00 95.06 81 ASP A CA 1
ATOM 570 C C . ASP A 1 81 ? 21.505 1.128 -24.989 1.00 95.06 81 ASP A C 1
ATOM 572 O O . ASP A 1 81 ? 21.889 2.281 -24.789 1.00 95.06 81 ASP A O 1
ATOM 576 N N . VAL A 1 82 ? 20.488 0.571 -24.340 1.00 91.38 82 VAL A N 1
ATOM 577 C CA . VAL A 1 82 ? 19.670 1.260 -23.344 1.00 91.38 82 VAL A CA 1
ATOM 578 C C . VAL A 1 82 ? 19.861 0.595 -21.992 1.00 91.38 82 VAL A C 1
ATOM 580 O O . VAL A 1 82 ? 19.719 -0.623 -21.848 1.00 91.38 82 VAL A O 1
ATOM 583 N N . VAL A 1 83 ? 20.161 1.411 -20.982 1.00 86.69 83 VAL A N 1
ATOM 584 C CA . VAL A 1 83 ? 20.178 0.984 -19.583 1.00 86.69 83 VAL A CA 1
ATOM 585 C C . VAL A 1 83 ? 18.962 1.580 -18.886 1.00 86.69 83 VAL A C 1
ATOM 587 O O . VAL A 1 83 ? 18.971 2.747 -18.504 1.00 86.69 83 VAL A O 1
ATOM 590 N N . THR A 1 84 ? 17.908 0.786 -18.708 1.00 76.50 84 THR A N 1
ATOM 591 C CA . THR A 1 84 ? 16.674 1.240 -18.061 1.00 76.50 84 THR A CA 1
ATOM 592 C C . THR A 1 84 ? 16.897 1.449 -16.565 1.00 76.50 84 THR A C 1
ATOM 594 O O . THR A 1 84 ? 17.549 0.640 -15.892 1.00 76.50 84 THR A O 1
ATOM 597 N N . THR A 1 85 ? 16.314 2.516 -16.019 1.00 64.06 85 THR A N 1
ATOM 598 C CA . THR A 1 85 ? 16.355 2.834 -14.584 1.00 64.06 85 THR A CA 1
ATOM 599 C C . THR A 1 85 ? 15.431 1.979 -13.716 1.00 64.06 85 THR A C 1
ATOM 601 O O . THR A 1 85 ? 15.620 1.989 -12.502 1.00 64.06 85 THR A O 1
ATOM 604 N N . GLY A 1 86 ? 14.526 1.179 -14.289 1.00 63.88 86 GLY A N 1
ATOM 605 C CA . GLY A 1 86 ? 13.688 0.247 -13.529 1.00 63.88 86 GLY A CA 1
ATOM 606 C C . GLY A 1 86 ? 14.404 -1.004 -13.039 1.00 63.88 86 GLY A C 1
ATOM 607 O O . GLY A 1 86 ? 15.430 -1.428 -13.580 1.00 63.88 86 GLY A O 1
ATOM 608 N N . GLY A 1 87 ? 13.837 -1.604 -11.990 1.00 65.00 87 GLY A N 1
ATOM 609 C CA . GLY A 1 87 ? 14.368 -2.826 -11.382 1.00 65.00 87 GLY A CA 1
ATOM 610 C C . GLY A 1 87 ? 14.519 -2.788 -9.868 1.00 65.00 87 GLY A C 1
ATOM 611 O O . GLY A 1 87 ? 15.204 -3.651 -9.322 1.00 65.00 87 GLY A O 1
ATOM 612 N N . GLY A 1 88 ? 13.918 -1.808 -9.188 1.00 77.06 88 GLY A N 1
ATOM 613 C CA . GLY A 1 88 ? 13.720 -1.933 -7.753 1.00 77.06 88 GLY A CA 1
ATOM 614 C C . GLY A 1 88 ? 12.633 -2.968 -7.482 1.00 77.06 88 GLY A C 1
ATOM 615 O O . GLY A 1 88 ? 11.665 -3.106 -8.225 1.00 77.06 88 GLY A O 1
ATOM 616 N N . THR A 1 89 ? 12.804 -3.748 -6.434 1.00 85.50 89 THR A N 1
ATOM 617 C CA . THR A 1 89 ? 11.785 -4.636 -5.897 1.00 85.50 89 THR A CA 1
ATOM 618 C C . THR A 1 89 ? 11.727 -4.396 -4.397 1.00 85.50 89 THR A C 1
ATOM 620 O O . THR A 1 89 ? 12.748 -4.141 -3.753 1.00 85.50 89 THR A O 1
ATOM 623 N N . VAL A 1 90 ? 10.525 -4.459 -3.839 1.00 92.12 90 VAL A N 1
ATOM 624 C CA . VAL 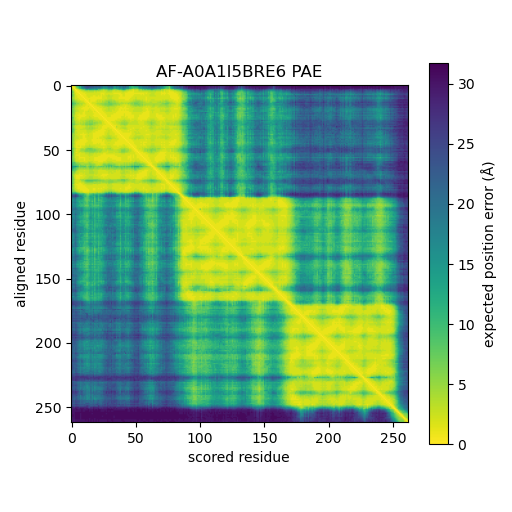A 1 90 ? 10.327 -4.678 -2.410 1.00 92.12 90 VAL A CA 1
ATOM 625 C C . VAL A 1 90 ? 9.504 -5.943 -2.239 1.00 92.12 90 VAL A C 1
ATOM 627 O O . VAL A 1 90 ? 8.468 -6.126 -2.877 1.00 92.12 90 VAL A O 1
ATOM 630 N N . GLU A 1 91 ? 9.985 -6.825 -1.382 1.00 94.31 91 GLU A N 1
ATOM 631 C CA . GLU A 1 91 ? 9.306 -8.052 -0.989 1.00 94.31 91 GLU A CA 1
ATOM 632 C C . GLU A 1 91 ? 9.159 -8.041 0.516 1.00 94.31 91 GLU A C 1
ATOM 634 O O . GLU A 1 91 ? 10.028 -7.525 1.219 1.00 94.31 91 GLU A O 1
ATOM 639 N N . GLY A 1 92 ? 8.073 -8.600 1.026 1.00 95.94 92 GLY A N 1
ATOM 640 C CA . GLY A 1 92 ? 7.860 -8.609 2.457 1.00 95.94 92 GLY A CA 1
ATOM 641 C C . GLY A 1 92 ? 6.686 -9.444 2.907 1.00 95.94 92 GLY A C 1
ATOM 642 O O . GLY A 1 92 ? 5.988 -10.075 2.111 1.00 95.94 92 GLY A O 1
ATOM 643 N N . VAL A 1 93 ? 6.482 -9.422 4.217 1.00 97.38 93 VAL A N 1
ATOM 644 C CA . VAL A 1 93 ? 5.351 -10.047 4.895 1.00 97.38 93 VAL A CA 1
ATOM 645 C C . VAL A 1 93 ? 4.680 -9.003 5.774 1.00 97.38 93 VAL A C 1
ATOM 647 O O . VAL A 1 93 ? 5.339 -8.300 6.540 1.00 97.38 93 VAL A O 1
ATOM 650 N N . LEU A 1 94 ? 3.362 -8.899 5.640 1.00 97.00 94 LEU A N 1
ATOM 651 C CA . LEU A 1 94 ? 2.504 -8.085 6.483 1.00 97.00 94 LEU A CA 1
ATOM 652 C C . LEU A 1 94 ? 1.890 -8.941 7.589 1.00 97.00 94 LEU A C 1
ATOM 654 O O . LEU A 1 94 ? 1.167 -9.893 7.291 1.00 97.00 94 LEU A O 1
ATOM 658 N N . THR A 1 95 ? 2.127 -8.581 8.845 1.00 95.12 95 THR A N 1
ATOM 659 C CA . THR A 1 95 ? 1.552 -9.245 10.021 1.00 95.12 95 THR A CA 1
ATOM 660 C C . THR A 1 95 ? 0.725 -8.286 10.871 1.00 95.12 95 THR A C 1
ATOM 662 O O . THR A 1 95 ? 0.871 -7.069 10.772 1.00 95.12 95 THR A O 1
ATOM 665 N N . ASP A 1 96 ? -0.163 -8.824 11.702 1.00 89.94 96 ASP A N 1
ATOM 666 C CA . ASP A 1 96 ? -0.913 -8.064 12.701 1.00 89.94 96 ASP A CA 1
ATOM 667 C C . ASP A 1 96 ? -0.228 -8.068 14.084 1.00 89.94 96 ASP A C 1
ATOM 669 O O . ASP A 1 96 ? 0.893 -8.557 14.284 1.00 89.94 96 ASP A O 1
ATOM 673 N N . GLY A 1 97 ? -0.928 -7.523 15.082 1.00 82.06 97 GLY A N 1
ATOM 674 C CA . GLY A 1 97 ? -0.495 -7.520 16.478 1.00 82.06 97 GLY A CA 1
ATOM 675 C C . GLY A 1 97 ? -0.236 -8.915 17.070 1.00 82.06 97 GLY A C 1
ATOM 676 O O . GLY A 1 97 ? 0.572 -9.044 17.987 1.00 82.06 97 GLY A O 1
ATOM 677 N N . THR A 1 98 ? -0.850 -9.968 16.540 1.00 83.06 98 THR A N 1
ATOM 678 C CA . THR A 1 98 ? -0.672 -11.353 17.009 1.00 83.06 98 THR A CA 1
ATOM 679 C C . THR A 1 98 ? 0.473 -12.080 16.303 1.00 83.06 98 THR A C 1
ATOM 681 O O . THR A 1 98 ? 0.886 -13.151 16.741 1.00 83.06 98 THR A O 1
ATOM 684 N N . GLY A 1 99 ? 1.008 -11.492 15.227 1.00 87.12 99 GLY A N 1
ATOM 685 C CA . GLY A 1 99 ? 1.978 -12.129 14.338 1.00 87.12 99 GLY A CA 1
ATOM 686 C C . GLY A 1 99 ? 1.329 -12.927 13.204 1.00 87.12 99 GLY A C 1
ATOM 687 O O . GLY A 1 99 ? 2.045 -13.528 12.404 1.00 87.12 99 GLY A O 1
ATOM 688 N N . ALA A 1 100 ? -0.002 -12.926 13.093 1.00 91.56 100 ALA A N 1
ATOM 689 C CA . ALA A 1 100 ? -0.698 -13.558 11.982 1.00 91.56 100 ALA A CA 1
ATOM 690 C C . ALA A 1 100 ? -0.527 -12.727 10.703 1.00 91.56 100 ALA A C 1
ATOM 692 O O . ALA A 1 100 ? -0.586 -11.498 10.728 1.00 91.56 100 ALA A O 1
ATOM 693 N N . GLY A 1 101 ? -0.314 -13.400 9.571 1.00 95.44 101 GLY A N 1
ATOM 694 C CA . GLY A 1 101 ? -0.209 -12.739 8.273 1.00 95.44 101 GLY A CA 1
ATOM 695 C C . GLY A 1 101 ? -1.545 -12.134 7.838 1.00 95.44 101 GLY A C 1
ATOM 696 O O . GLY A 1 101 ? -2.575 -12.800 7.931 1.00 95.44 101 GLY A O 1
ATOM 697 N N . VAL A 1 102 ? -1.528 -10.908 7.314 1.00 95.31 102 VAL A N 1
ATOM 698 C CA . VAL A 1 102 ? -2.736 -10.162 6.919 1.00 95.31 102 VAL A CA 1
ATOM 699 C C . VAL A 1 102 ? -2.896 -10.188 5.393 1.00 95.31 102 VAL A C 1
ATOM 701 O O . VAL A 1 102 ? -2.239 -9.400 4.707 1.00 95.31 102 VAL A O 1
ATOM 704 N N . PRO A 1 103 ? -3.720 -11.088 4.817 1.00 96.81 103 PRO A N 1
ATOM 705 C CA . PRO A 1 103 ? -4.007 -11.113 3.382 1.00 96.81 103 PRO A CA 1
ATOM 706 C C . PRO A 1 103 ? -5.020 -10.031 2.976 1.00 96.81 103 PRO A C 1
ATOM 708 O O . PRO A 1 103 ? -5.868 -9.628 3.770 1.00 96.81 103 PRO A O 1
ATOM 711 N N . GLY A 1 104 ? -4.979 -9.607 1.712 1.00 95.81 104 GLY A N 1
ATOM 712 C CA . GLY A 1 104 ? -5.935 -8.661 1.130 1.00 95.81 104 GLY A CA 1
ATOM 713 C C . GLY A 1 104 ? -5.754 -7.204 1.566 1.00 95.81 104 GLY A C 1
ATOM 714 O O . GLY A 1 104 ? -6.599 -6.373 1.244 1.00 95.81 104 GLY A O 1
ATOM 715 N N . ALA A 1 105 ? -4.675 -6.876 2.278 1.00 96.50 105 ALA A N 1
ATOM 716 C CA . ALA A 1 105 ? -4.318 -5.495 2.579 1.00 96.50 105 ALA A CA 1
ATOM 717 C C . ALA A 1 105 ? -3.806 -4.796 1.314 1.00 96.50 105 ALA A C 1
ATOM 719 O O . ALA A 1 105 ? -3.099 -5.406 0.514 1.00 96.50 105 ALA A O 1
ATOM 720 N N . SER A 1 106 ? -4.128 -3.516 1.149 1.00 97.25 106 SER A N 1
ATOM 721 C CA . SER A 1 106 ? -3.614 -2.691 0.057 1.00 97.25 106 SER A CA 1
ATOM 722 C C . SER A 1 106 ? -2.242 -2.144 0.425 1.00 97.25 106 SER A C 1
ATOM 724 O O . SER A 1 106 ? -2.100 -1.509 1.471 1.00 97.25 106 SER A O 1
ATOM 726 N N . ILE A 1 107 ? -1.254 -2.356 -0.442 1.00 97.50 107 ILE A N 1
ATOM 727 C CA . ILE A 1 107 ? 0.095 -1.807 -0.308 1.00 97.50 107 ILE A CA 1
ATOM 728 C C . ILE A 1 107 ? 0.373 -0.876 -1.480 1.00 97.50 107 ILE A C 1
ATOM 730 O O . ILE A 1 107 ? 0.156 -1.250 -2.633 1.00 97.50 107 ILE A O 1
ATOM 734 N N . THR A 1 108 ? 0.913 0.301 -1.183 1.00 96.44 108 THR A N 1
ATOM 735 C CA . THR A 1 108 ? 1.298 1.301 -2.178 1.00 96.44 108 THR A CA 1
ATOM 736 C C . THR A 1 108 ? 2.709 1.806 -1.892 1.00 96.44 108 THR A C 1
ATOM 738 O O . THR A 1 108 ? 3.083 2.005 -0.739 1.00 96.44 108 THR A O 1
ATOM 741 N N . LEU A 1 109 ? 3.503 2.015 -2.940 1.00 94.62 109 LEU A N 1
ATOM 742 C CA . LEU A 1 109 ? 4.785 2.710 -2.881 1.00 94.62 109 LEU A CA 1
ATOM 743 C C . LEU A 1 109 ? 4.655 4.088 -3.513 1.00 94.62 109 LEU A C 1
ATOM 745 O O . LEU A 1 109 ? 4.193 4.216 -4.647 1.00 94.62 109 LEU A O 1
ATOM 749 N N . ILE A 1 110 ? 5.107 5.091 -2.773 1.00 92.00 110 ILE A N 1
ATOM 750 C CA . ILE A 1 110 ? 5.101 6.497 -3.162 1.00 92.00 110 ILE A CA 1
ATOM 751 C C . ILE A 1 110 ? 6.553 6.966 -3.238 1.00 92.00 110 ILE A C 1
ATOM 753 O O . ILE A 1 110 ? 7.337 6.702 -2.320 1.00 92.00 110 ILE A O 1
ATOM 757 N N . ASP A 1 111 ? 6.937 7.613 -4.329 1.00 87.31 111 ASP A N 1
ATOM 758 C CA . ASP A 1 111 ? 8.282 8.161 -4.489 1.00 87.31 111 ASP A CA 1
ATOM 759 C C . ASP A 1 111 ? 8.465 9.493 -3.717 1.00 87.31 111 ASP A C 1
ATOM 761 O O . ASP A 1 111 ? 7.513 10.021 -3.134 1.00 87.31 111 ASP A O 1
ATOM 765 N N . PRO A 1 112 ? 9.685 10.062 -3.661 1.00 87.19 112 PRO A N 1
ATOM 766 C CA . PRO A 1 112 ? 9.920 11.341 -2.984 1.00 87.19 112 PRO A CA 1
ATOM 767 C C . PRO A 1 112 ? 9.203 12.554 -3.600 1.00 87.19 112 PRO A C 1
ATOM 769 O O . PRO A 1 112 ? 9.147 13.598 -2.953 1.00 87.19 112 PRO A O 1
ATOM 772 N N . LEU A 1 113 ? 8.694 12.445 -4.832 1.00 86.19 113 LEU A N 1
ATOM 773 C CA . LEU A 1 113 ? 7.908 13.489 -5.497 1.00 86.19 113 LEU A CA 1
ATOM 774 C C . LEU A 1 113 ? 6.417 13.401 -5.132 1.00 86.19 113 LEU A C 1
ATOM 776 O O . LEU A 1 113 ? 5.676 14.350 -5.380 1.00 86.19 113 LEU A O 1
ATOM 780 N N . GLY A 1 114 ? 5.998 12.314 -4.479 1.00 84.88 114 GLY A N 1
ATOM 781 C CA . GLY A 1 114 ? 4.616 12.069 -4.072 1.00 84.88 114 GLY A CA 1
ATOM 782 C C . GLY A 1 114 ? 3.832 11.208 -5.061 1.00 84.88 114 GLY A C 1
ATOM 783 O O . GLY A 1 114 ? 2.639 10.986 -4.847 1.00 84.88 114 GLY A O 1
ATOM 784 N N . ASP A 1 115 ? 4.479 10.693 -6.107 1.00 84.81 115 ASP A N 1
ATOM 785 C CA . ASP A 1 115 ? 3.829 9.878 -7.124 1.00 84.81 115 ASP A CA 1
ATOM 786 C C . ASP A 1 115 ? 3.725 8.419 -6.674 1.00 84.81 115 ASP A C 1
ATOM 788 O O . ASP A 1 115 ? 4.662 7.829 -6.128 1.00 84.81 115 ASP A O 1
ATOM 792 N N . VAL A 1 116 ? 2.569 7.803 -6.927 1.00 88.88 116 VAL A N 1
ATOM 793 C CA . VAL A 1 116 ? 2.377 6.365 -6.713 1.00 88.88 116 VAL A CA 1
ATOM 794 C C . VAL A 1 116 ? 3.075 5.603 -7.834 1.00 88.88 116 VAL A C 1
ATOM 796 O O . VAL A 1 116 ? 2.629 5.622 -8.980 1.00 88.88 116 VAL A O 1
ATOM 799 N N . VAL A 1 117 ? 4.146 4.889 -7.495 1.00 85.62 117 VAL A N 1
ATOM 800 C CA . VAL A 1 117 ? 4.992 4.187 -8.475 1.00 85.62 117 VAL A CA 1
ATOM 801 C C . VAL A 1 117 ? 4.754 2.680 -8.530 1.00 85.62 117 VAL A C 1
ATOM 803 O O . VAL A 1 117 ? 5.136 2.042 -9.509 1.00 85.62 117 VAL A O 1
ATOM 806 N N . ALA A 1 118 ? 4.126 2.102 -7.502 1.00 88.88 118 ALA A N 1
ATOM 807 C CA . ALA A 1 118 ? 3.690 0.707 -7.488 1.00 88.88 118 ALA A CA 1
ATOM 808 C C . ALA A 1 118 ? 2.570 0.488 -6.464 1.00 88.88 118 ALA A C 1
ATOM 810 O O . ALA A 1 118 ? 2.520 1.163 -5.436 1.00 88.88 118 ALA A O 1
ATOM 811 N N . SER A 1 119 ? 1.692 -0.485 -6.707 1.00 94.06 119 SER A N 1
ATOM 812 C CA . SER A 1 119 ? 0.697 -0.924 -5.724 1.00 94.06 119 SER A CA 1
ATOM 813 C C . SER A 1 119 ? 0.290 -2.376 -5.946 1.00 94.06 119 SER A C 1
ATOM 815 O O . SER A 1 119 ? 0.475 -2.924 -7.033 1.00 94.06 119 SER A O 1
ATOM 817 N N . GLY A 1 120 ? -0.251 -3.010 -4.911 1.00 95.31 120 GLY A N 1
ATOM 818 C CA . GLY A 1 120 ? -0.753 -4.374 -4.993 1.00 95.31 120 GLY A CA 1
ATOM 819 C C . GLY A 1 120 ? -1.292 -4.887 -3.659 1.00 95.31 120 GLY A C 1
ATOM 820 O O . GLY A 1 120 ? -1.002 -4.313 -2.606 1.00 95.31 120 GLY A O 1
ATOM 821 N N . PRO A 1 121 ? -2.090 -5.965 -3.683 1.00 96.75 121 PRO A N 1
ATOM 822 C CA . PRO A 1 121 ? -2.592 -6.578 -2.467 1.00 96.75 121 PRO A CA 1
ATOM 823 C C . PRO A 1 121 ? -1.537 -7.479 -1.809 1.00 96.75 121 PRO A C 1
ATOM 825 O O . PRO A 1 121 ? -0.729 -8.119 -2.488 1.00 96.75 121 PRO A O 1
ATOM 828 N N . THR A 1 122 ? -1.600 -7.630 -0.487 1.00 97.75 122 THR A N 1
ATOM 829 C CA . THR A 1 122 ? -0.977 -8.779 0.182 1.00 97.75 122 THR A CA 1
ATOM 830 C C . THR A 1 122 ? -1.736 -10.055 -0.166 1.00 97.75 122 THR A C 1
ATOM 832 O O . THR A 1 122 ? -2.966 -10.082 -0.215 1.00 97.75 122 THR A O 1
ATOM 835 N N . GLY A 1 123 ? -1.028 -11.156 -0.396 1.00 97.50 123 GLY A N 1
ATOM 836 C CA . GLY A 1 123 ? -1.673 -12.450 -0.608 1.00 97.50 123 GLY A CA 1
ATOM 837 C C . GLY A 1 123 ? -1.809 -13.275 0.690 1.00 97.50 123 GLY A C 1
ATOM 838 O O . GLY A 1 123 ? -1.475 -12.790 1.770 1.00 97.50 123 GLY A O 1
ATOM 839 N N . PRO A 1 124 ? -2.214 -14.565 0.593 1.00 96.62 124 PRO A N 1
ATOM 840 C CA . PRO A 1 124 ? -2.062 -15.567 1.661 1.00 96.62 124 PRO A CA 1
ATOM 841 C C . PRO A 1 124 ? -0.808 -15.416 2.548 1.00 96.62 124 PRO A C 1
ATOM 843 O O . PRO A 1 124 ? 0.295 -15.180 2.055 1.00 96.62 124 PRO A O 1
ATOM 846 N N . GLY A 1 125 ? -0.970 -15.549 3.863 1.00 95.12 125 GLY A N 1
ATOM 847 C CA . GLY A 1 125 ? 0.131 -15.397 4.822 1.00 95.12 125 GLY A CA 1
ATOM 848 C C . GLY A 1 125 ? 0.730 -13.986 4.901 1.00 95.12 125 GLY A C 1
ATOM 849 O O . GLY A 1 125 ? 1.782 -13.825 5.503 1.00 95.12 125 GLY A O 1
ATOM 850 N N . GLY A 1 126 ? 0.106 -12.973 4.288 1.00 97.06 126 GLY A N 1
ATOM 851 C CA . GLY A 1 126 ? 0.557 -11.579 4.336 1.00 97.06 126 GLY A CA 1
ATOM 852 C C . GLY A 1 126 ? 1.702 -11.230 3.384 1.00 97.06 126 GLY A C 1
ATOM 853 O O . GLY A 1 126 ? 2.162 -10.092 3.386 1.00 97.06 126 GLY A O 1
ATOM 854 N N . ARG A 1 127 ? 2.178 -12.171 2.559 1.00 97.81 127 ARG A N 1
ATOM 855 C CA . ARG A 1 127 ? 3.297 -11.919 1.633 1.00 97.81 127 ARG A CA 1
ATOM 856 C C . ARG A 1 127 ? 2.927 -10.923 0.530 1.00 97.81 127 ARG A C 1
ATOM 858 O O . ARG A 1 127 ? 1.808 -10.959 0.010 1.00 97.81 127 ARG A O 1
ATOM 865 N N . PHE A 1 128 ? 3.879 -10.089 0.135 1.00 95.94 128 PHE A N 1
ATOM 866 C CA . PHE A 1 128 ? 3.740 -9.150 -0.974 1.00 95.94 128 PHE A CA 1
ATOM 867 C C . PHE A 1 128 ? 5.056 -8.976 -1.732 1.00 95.94 128 PHE A C 1
ATOM 869 O O . PHE A 1 128 ? 6.138 -9.196 -1.187 1.00 95.94 128 PHE A O 1
ATOM 876 N N . ARG A 1 129 ? 4.939 -8.557 -2.993 1.00 93.56 129 ARG A N 1
ATOM 877 C CA . ARG A 1 129 ? 6.049 -8.207 -3.880 1.00 93.56 129 ARG A CA 1
ATOM 878 C C . ARG A 1 129 ? 5.597 -7.076 -4.793 1.00 93.56 129 ARG A C 1
ATOM 880 O O . ARG A 1 129 ? 4.592 -7.236 -5.478 1.00 93.56 129 ARG A O 1
ATOM 887 N N . LEU A 1 130 ? 6.320 -5.961 -4.791 1.00 90.69 130 LEU A N 1
ATOM 888 C CA . LEU A 1 130 ? 6.086 -4.830 -5.690 1.00 90.69 130 LEU A CA 1
ATOM 889 C C . LEU A 1 130 ? 7.361 -4.519 -6.469 1.00 90.69 130 LEU A C 1
ATOM 891 O O . LEU A 1 130 ? 8.451 -4.488 -5.896 1.00 90.69 130 LEU A O 1
ATOM 895 N N . GLU A 1 131 ? 7.209 -4.272 -7.764 1.00 85.69 131 GLU A N 1
ATOM 896 C CA . GLU A 1 131 ? 8.290 -3.839 -8.650 1.00 85.69 131 GLU A CA 1
ATOM 897 C C . GLU A 1 131 ? 8.213 -2.323 -8.848 1.00 85.69 131 GLU A C 1
ATOM 899 O O . GLU A 1 131 ? 7.118 -1.773 -8.959 1.00 85.69 131 GLU A O 1
ATOM 904 N N . THR A 1 132 ? 9.360 -1.640 -8.876 1.00 76.88 132 THR A N 1
ATOM 905 C CA . THR A 1 132 ? 9.434 -0.179 -9.000 1.00 76.88 132 THR A CA 1
ATOM 906 C C . THR A 1 132 ? 10.270 0.295 -10.197 1.00 76.88 132 THR A C 1
ATOM 908 O O . THR A 1 132 ? 11.314 -0.303 -10.505 1.00 76.88 132 THR A O 1
ATOM 911 N N . PRO A 1 133 ? 9.898 1.449 -10.800 1.00 67.06 133 PRO A N 1
ATOM 912 C CA . PRO A 1 133 ? 10.654 2.141 -11.855 1.00 67.06 133 PRO A CA 1
ATOM 913 C C . PRO A 1 133 ? 12.059 2.608 -11.492 1.00 67.06 133 PRO A C 1
ATOM 915 O O . PRO A 1 133 ? 12.789 3.060 -12.371 1.00 67.06 133 PRO A O 1
ATOM 918 N N . GLY A 1 134 ? 12.456 2.496 -10.227 1.00 71.81 134 GLY A N 1
ATOM 919 C CA . GLY A 1 134 ? 13.784 2.852 -9.756 1.00 71.81 134 GLY A CA 1
ATOM 920 C C . GLY A 1 134 ? 14.122 2.198 -8.425 1.00 71.81 134 GLY A C 1
ATOM 921 O O . GLY A 1 134 ? 13.246 1.707 -7.713 1.00 71.81 134 GLY A O 1
ATOM 922 N N . THR A 1 135 ? 15.410 2.200 -8.096 1.00 81.06 135 THR A N 1
ATOM 923 C CA . THR A 1 135 ? 15.924 1.869 -6.762 1.00 81.06 135 THR A CA 1
ATOM 924 C C . THR A 1 135 ? 16.037 3.133 -5.918 1.00 81.06 135 THR A C 1
ATOM 926 O O . THR A 1 135 ? 16.369 4.190 -6.456 1.00 81.06 135 THR A O 1
ATOM 929 N N . GLY A 1 136 ? 15.880 3.024 -4.605 1.00 83.06 136 GLY A N 1
ATOM 930 C CA . GLY A 1 136 ? 16.052 4.148 -3.685 1.00 83.06 136 GLY A CA 1
ATOM 931 C C . GLY A 1 136 ? 14.947 4.235 -2.637 1.00 83.06 136 GLY A C 1
ATOM 932 O O . GLY A 1 136 ? 14.123 3.321 -2.533 1.00 83.06 136 GLY A O 1
ATOM 933 N N . PRO A 1 137 ? 14.938 5.303 -1.826 1.00 89.62 137 PRO A N 1
ATOM 934 C CA . PRO A 1 137 ? 13.941 5.476 -0.782 1.00 89.62 137 PRO A CA 1
ATOM 935 C C . PRO A 1 137 ? 12.556 5.732 -1.386 1.00 89.62 137 PRO A C 1
ATOM 937 O O . PRO A 1 137 ? 12.397 6.572 -2.267 1.00 89.62 137 PRO A O 1
ATOM 940 N N . HIS A 1 138 ? 11.563 5.022 -0.870 1.00 92.81 138 HIS A N 1
ATOM 941 C CA . HIS A 1 138 ? 10.143 5.179 -1.165 1.00 92.81 138 HIS A CA 1
ATOM 942 C C . HIS A 1 138 ? 9.355 5.133 0.145 1.00 92.81 138 HIS A C 1
ATOM 944 O O . HIS A 1 138 ? 9.792 4.523 1.123 1.00 92.81 138 HIS A O 1
ATOM 950 N N . THR A 1 139 ? 8.169 5.726 0.163 1.00 96.38 139 THR A N 1
ATOM 951 C CA . THR A 1 139 ? 7.204 5.565 1.252 1.00 96.38 139 THR A CA 1
ATOM 952 C C . THR A 1 139 ? 6.282 4.397 0.929 1.00 96.38 139 THR A C 1
ATOM 954 O O . THR A 1 139 ? 5.499 4.460 -0.014 1.00 96.38 139 THR A O 1
ATOM 957 N N . LEU A 1 140 ? 6.367 3.330 1.717 1.00 97.25 140 LEU A N 1
ATOM 958 C CA . LEU A 1 140 ? 5.418 2.224 1.712 1.00 97.25 140 LEU A CA 1
ATOM 959 C C . LEU A 1 140 ? 4.222 2.596 2.583 1.00 97.25 140 LEU A C 1
ATOM 961 O O . LEU A 1 140 ? 4.390 2.801 3.786 1.00 97.25 140 LEU A O 1
ATOM 965 N N . THR A 1 141 ? 3.029 2.646 2.005 1.00 97.38 141 THR A N 1
ATOM 966 C CA . THR A 1 141 ? 1.778 2.770 2.751 1.00 97.38 141 THR A CA 1
ATOM 967 C C . THR A 1 141 ? 1.016 1.455 2.705 1.00 97.38 141 THR A C 1
ATOM 969 O O . THR A 1 141 ? 0.966 0.779 1.678 1.00 97.38 141 THR A O 1
ATOM 972 N N . VAL A 1 142 ? 0.449 1.064 3.843 1.00 97.12 142 VAL A N 1
ATOM 973 C CA . VAL A 1 142 ? -0.329 -0.164 3.988 1.00 97.12 142 VAL A CA 1
ATOM 974 C C . VAL A 1 142 ? -1.659 0.162 4.638 1.00 97.12 142 VAL A C 1
ATOM 976 O O . VAL A 1 142 ? -1.704 0.846 5.657 1.00 97.12 142 VAL A O 1
ATOM 979 N N . THR A 1 143 ? -2.746 -0.329 4.053 1.00 93.38 143 THR A N 1
ATOM 980 C CA . THR A 1 143 ? -4.106 -0.187 4.582 1.00 93.38 143 THR A CA 1
ATOM 981 C C . THR A 1 143 ? -4.795 -1.544 4.590 1.00 93.38 143 THR A C 1
ATOM 983 O O . THR A 1 143 ? -4.759 -2.268 3.596 1.00 93.38 143 THR A O 1
ATOM 986 N N . ALA A 1 144 ? -5.445 -1.890 5.699 1.00 91.31 144 ALA A N 1
ATOM 987 C CA . ALA A 1 144 ? -6.229 -3.112 5.832 1.00 91.31 144 ALA A CA 1
ATOM 988 C C . ALA A 1 144 ? -7.536 -2.827 6.591 1.00 91.31 144 ALA A C 1
ATOM 990 O O . ALA A 1 144 ? -7.567 -1.918 7.422 1.00 91.31 144 ALA A O 1
ATOM 991 N N . PRO A 1 145 ? -8.617 -3.591 6.353 1.00 82.38 145 PRO A N 1
ATOM 992 C CA . PRO A 1 145 ? -9.856 -3.436 7.108 1.00 82.38 145 PRO A CA 1
ATOM 993 C C . PRO A 1 145 ? -9.626 -3.574 8.617 1.00 82.38 145 PRO A C 1
ATOM 995 O O . PRO A 1 145 ? -8.937 -4.498 9.057 1.00 82.38 145 PRO A O 1
ATOM 998 N N . ARG A 1 146 ? -10.243 -2.684 9.406 1.00 76.81 146 ARG A N 1
ATOM 999 C CA . ARG A 1 146 ? -10.128 -2.645 10.877 1.00 76.81 146 ARG A CA 1
ATOM 1000 C C . ARG A 1 146 ? -8.681 -2.546 11.380 1.00 76.81 146 ARG A C 1
ATOM 1002 O O . ARG A 1 146 ? -8.367 -3.101 12.424 1.00 76.81 146 ARG A O 1
ATOM 1009 N N . HIS A 1 147 ? -7.803 -1.885 10.634 1.00 81.81 147 HIS A N 1
ATOM 1010 C CA . HIS A 1 147 ? -6.446 -1.572 11.067 1.00 81.81 147 HIS A CA 1
ATOM 1011 C C . HIS A 1 147 ? -6.122 -0.130 10.697 1.00 81.81 147 HIS A C 1
ATOM 1013 O O . HIS A 1 147 ? -6.500 0.337 9.622 1.00 81.81 147 HIS A O 1
ATOM 1019 N N . GLN A 1 148 ? -5.363 0.545 11.557 1.00 79.88 148 GLN A N 1
ATOM 1020 C CA . GLN A 1 148 ? -4.849 1.869 11.233 1.00 79.88 148 GLN A CA 1
ATOM 1021 C C . GLN A 1 148 ? -3.848 1.778 10.069 1.00 79.88 148 GLN A C 1
ATOM 1023 O O . GLN A 1 148 ? -3.028 0.849 10.044 1.00 79.88 148 GLN A O 1
ATOM 1028 N N . PRO A 1 149 ? -3.876 2.727 9.113 1.00 88.19 149 PRO A N 1
ATOM 1029 C CA . PRO A 1 149 ? -2.883 2.784 8.054 1.00 88.19 149 PRO A CA 1
ATOM 1030 C C . PRO A 1 149 ? -1.468 2.930 8.613 1.00 88.19 149 PRO A C 1
ATOM 1032 O O . PRO A 1 149 ? -1.219 3.702 9.539 1.00 88.19 149 PRO A O 1
ATOM 1035 N N . VAL A 1 150 ? -0.522 2.218 8.011 1.00 91.69 150 VAL A N 1
ATOM 1036 C CA . VAL A 1 150 ? 0.903 2.321 8.343 1.00 91.69 150 VAL A CA 1
ATOM 1037 C C . VAL A 1 150 ? 1.634 2.946 7.169 1.00 91.69 150 VAL A C 1
ATOM 1039 O O . VAL A 1 150 ? 1.464 2.508 6.036 1.00 91.69 150 VAL A O 1
ATOM 1042 N N . ALA A 1 151 ? 2.484 3.933 7.443 1.00 94.19 151 ALA A N 1
ATOM 1043 C CA . ALA A 1 151 ? 3.419 4.495 6.477 1.00 94.19 151 ALA A CA 1
ATOM 1044 C C . ALA A 1 151 ? 4.856 4.281 6.966 1.00 94.19 151 ALA A C 1
ATOM 1046 O O . ALA A 1 151 ? 5.167 4.544 8.129 1.00 94.19 151 ALA A O 1
ATOM 1047 N N . ARG A 1 152 ? 5.739 3.793 6.092 1.00 94.19 152 ARG A N 1
ATOM 1048 C CA . ARG A 1 152 ? 7.148 3.551 6.418 1.00 94.19 152 ARG A CA 1
ATOM 1049 C C . ARG A 1 152 ? 8.050 3.806 5.222 1.00 94.19 152 ARG A C 1
ATOM 1051 O O . ARG A 1 152 ? 7.769 3.339 4.125 1.00 94.19 152 ARG A O 1
ATOM 1058 N N . THR A 1 153 ? 9.187 4.452 5.449 1.00 94.81 153 THR A N 1
ATOM 1059 C CA . THR A 1 153 ? 10.236 4.551 4.432 1.00 94.81 153 THR A CA 1
ATOM 1060 C C . THR A 1 153 ? 10.902 3.192 4.217 1.00 94.81 153 THR A C 1
ATOM 1062 O O . THR A 1 153 ? 11.344 2.545 5.167 1.00 94.81 153 THR A O 1
ATOM 1065 N N . VAL A 1 154 ? 10.989 2.757 2.964 1.00 94.38 154 VAL A N 1
ATOM 1066 C CA . VAL A 1 154 ? 11.679 1.536 2.534 1.00 94.38 154 VAL A CA 1
ATOM 1067 C C . VAL A 1 154 ? 12.621 1.865 1.384 1.00 94.38 154 VAL A C 1
ATOM 1069 O O . VAL A 1 154 ? 12.354 2.775 0.605 1.00 94.38 154 VAL A O 1
ATOM 1072 N N . THR A 1 155 ? 13.718 1.126 1.254 1.00 90.12 155 THR A N 1
ATOM 1073 C CA . THR A 1 155 ? 14.637 1.283 0.120 1.00 90.12 155 THR A CA 1
ATOM 1074 C C . THR A 1 155 ? 14.405 0.149 -0.864 1.00 90.12 155 THR A C 1
ATOM 1076 O O . THR A 1 155 ? 14.600 -1.013 -0.516 1.00 90.12 155 THR A O 1
ATOM 1079 N N . THR A 1 156 ? 14.000 0.475 -2.089 1.00 86.94 156 THR A N 1
ATOM 1080 C CA . THR A 1 156 ? 13.867 -0.508 -3.169 1.00 86.94 156 THR A CA 1
ATOM 1081 C C . THR A 1 156 ? 15.226 -0.763 -3.813 1.00 86.94 156 THR A C 1
ATOM 1083 O O . THR A 1 156 ? 16.035 0.152 -3.996 1.00 86.94 156 THR A O 1
ATOM 1086 N N . GLY A 1 157 ? 15.492 -2.018 -4.159 1.00 78.94 157 GLY A N 1
ATOM 1087 C CA . GLY A 1 157 ? 16.762 -2.474 -4.724 1.00 78.94 157 GLY A CA 1
ATOM 1088 C C . GLY A 1 157 ? 16.579 -3.768 -5.516 1.00 78.94 157 GLY A C 1
ATOM 1089 O O . GLY A 1 157 ? 15.441 -4.153 -5.772 1.00 78.94 157 GLY A O 1
ATOM 1090 N N . PRO A 1 158 ? 17.663 -4.460 -5.899 1.00 75.19 158 PRO A N 1
ATOM 1091 C CA . PRO A 1 158 ? 17.563 -5.834 -6.389 1.00 75.19 158 PRO A CA 1
ATOM 1092 C C . PRO A 1 158 ? 16.788 -6.725 -5.397 1.00 75.19 158 PRO A C 1
ATOM 1094 O O . PRO A 1 158 ? 16.763 -6.398 -4.206 1.00 75.19 158 PRO A O 1
ATOM 1097 N N . PRO A 1 159 ? 16.203 -7.855 -5.842 1.00 76.94 159 PRO A N 1
ATOM 1098 C CA . PRO A 1 159 ? 15.584 -8.821 -4.937 1.00 76.94 159 PRO A CA 1
ATOM 1099 C C . PRO A 1 159 ? 16.521 -9.161 -3.773 1.00 76.94 159 PRO A C 1
ATOM 1101 O O . PRO A 1 159 ? 17.712 -9.413 -3.976 1.00 76.94 159 PRO A O 1
ATOM 1104 N N . GLY A 1 160 ? 15.993 -9.128 -2.554 1.00 77.12 160 GLY A N 1
ATOM 1105 C CA . GLY A 1 160 ? 16.780 -9.219 -1.330 1.00 77.12 160 GLY A CA 1
ATOM 1106 C C . GLY A 1 160 ? 15.963 -9.769 -0.170 1.00 77.12 160 GLY A C 1
ATOM 1107 O O . GLY A 1 160 ? 14.903 -10.357 -0.369 1.00 77.12 160 GLY A O 1
ATOM 1108 N N . THR A 1 161 ? 16.466 -9.590 1.051 1.00 84.25 161 THR A N 1
ATOM 1109 C CA . THR A 1 161 ? 15.780 -10.064 2.258 1.00 84.25 161 THR A CA 1
ATOM 1110 C C . THR A 1 161 ? 14.389 -9.431 2.370 1.00 84.25 161 THR A C 1
ATOM 1112 O O . THR A 1 161 ? 14.294 -8.200 2.336 1.00 84.25 161 THR A O 1
ATOM 1115 N N . PRO A 1 162 ? 13.322 -10.234 2.538 1.00 92.44 162 PRO A N 1
ATOM 1116 C CA . PRO A 1 162 ? 11.979 -9.708 2.722 1.00 92.44 162 PRO A CA 1
ATOM 1117 C C . PRO A 1 162 ? 11.894 -8.789 3.940 1.00 92.44 162 PRO A C 1
ATOM 1119 O O . PRO A 1 162 ? 12.432 -9.094 5.005 1.00 92.44 162 PRO A O 1
ATOM 1122 N N . ILE A 1 163 ? 11.191 -7.671 3.793 1.00 94.62 163 ILE A N 1
ATOM 1123 C CA . ILE A 1 163 ? 10.899 -6.773 4.907 1.00 94.62 163 ILE A CA 1
ATOM 1124 C C . ILE A 1 163 ? 9.698 -7.281 5.702 1.00 94.62 163 ILE A C 1
ATOM 1126 O O . ILE A 1 163 ? 8.698 -7.733 5.147 1.00 94.62 163 ILE A O 1
ATOM 1130 N N . GLU A 1 164 ? 9.748 -7.123 7.016 1.00 94.69 164 GLU A N 1
ATOM 1131 C CA . GLU A 1 164 ? 8.578 -7.332 7.864 1.00 94.69 164 GLU A CA 1
ATOM 1132 C C . GLU A 1 164 ? 7.848 -6.008 8.043 1.00 94.69 164 GLU A C 1
ATOM 1134 O O . GLU A 1 164 ? 8.463 -4.976 8.330 1.00 94.69 164 GLU A O 1
ATOM 1139 N N . VAL A 1 165 ? 6.536 -6.008 7.844 1.00 95.25 165 VAL A N 1
ATOM 1140 C CA . VAL A 1 165 ? 5.653 -4.884 8.155 1.00 95.25 165 VAL A CA 1
ATOM 1141 C C . VAL A 1 165 ? 4.636 -5.391 9.161 1.00 95.25 165 VAL A C 1
ATOM 1143 O O . VAL A 1 165 ? 3.989 -6.404 8.918 1.00 95.25 165 VAL A O 1
ATOM 1146 N N . ARG A 1 166 ? 4.478 -4.690 10.282 1.00 92.88 166 ARG A N 1
ATOM 1147 C CA . ARG A 1 166 ? 3.489 -5.042 11.299 1.00 92.88 166 ARG A CA 1
ATOM 1148 C C . ARG A 1 166 ? 2.438 -3.953 11.387 1.00 92.88 166 ARG A C 1
ATOM 1150 O O . ARG A 1 166 ? 2.778 -2.798 11.642 1.00 92.88 166 ARG A O 1
ATOM 1157 N N . LEU A 1 167 ? 1.179 -4.321 11.182 1.00 89.75 167 LEU A N 1
ATOM 1158 C CA . LEU A 1 167 ? 0.055 -3.453 11.491 1.00 89.75 167 LEU A CA 1
ATOM 1159 C C . LEU A 1 167 ? -0.113 -3.402 13.012 1.00 89.75 167 LEU A C 1
ATOM 1161 O O . LEU A 1 167 ? -0.166 -4.457 13.656 1.00 89.75 167 LEU A O 1
ATOM 1165 N N . PRO A 1 168 ? -0.203 -2.201 13.606 1.00 80.50 168 PRO A N 1
ATOM 1166 C CA . PRO A 1 168 ? -0.689 -2.065 14.966 1.00 80.50 168 PRO A CA 1
ATOM 1167 C C . PRO A 1 168 ? -2.048 -2.752 15.077 1.00 80.50 168 PRO A C 1
ATOM 1169 O O . PRO A 1 168 ? -2.873 -2.659 14.165 1.00 80.50 168 PRO A O 1
ATOM 1172 N N . ALA A 1 169 ?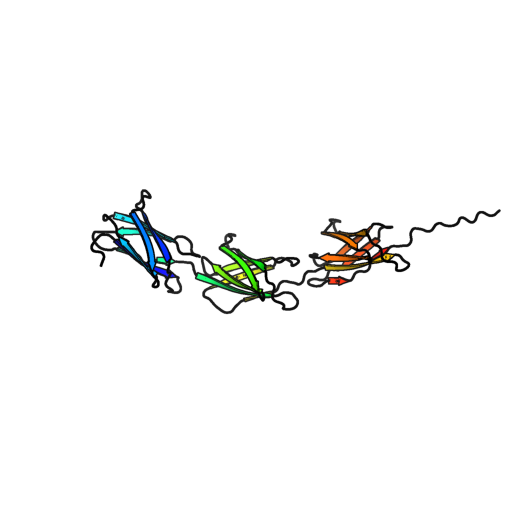 -2.287 -3.438 16.192 1.00 76.00 169 ALA A N 1
ATOM 1173 C CA . ALA A 1 169 ? -3.627 -3.923 16.474 1.00 76.00 169 ALA A CA 1
ATOM 1174 C C . ALA A 1 169 ? -4.608 -2.730 16.501 1.00 76.00 169 ALA A C 1
ATOM 1176 O O . ALA A 1 169 ? -4.224 -1.621 16.894 1.00 76.00 169 ALA A O 1
ATOM 1177 N N . PRO A 1 170 ? -5.860 -2.911 16.060 1.00 73.94 170 PRO A N 1
ATOM 1178 C CA . PRO A 1 170 ? -6.857 -1.867 16.209 1.00 73.94 170 PRO A CA 1
ATOM 1179 C C . PRO A 1 170 ? -7.065 -1.567 17.689 1.00 73.94 170 PRO A C 1
ATOM 1181 O O . PRO A 1 170 ? -7.284 -2.473 18.495 1.00 73.94 170 PRO A O 1
ATOM 1184 N N . ALA A 1 171 ? -7.020 -0.286 18.034 1.00 85.44 171 ALA A N 1
ATOM 1185 C CA . ALA A 1 171 ? -7.520 0.161 19.316 1.00 85.44 171 ALA A CA 1
ATOM 1186 C C . ALA A 1 171 ? -9.054 0.202 19.265 1.00 85.44 171 ALA A C 1
ATOM 1188 O O . ALA A 1 171 ? -9.652 0.580 18.250 1.00 85.44 171 ALA A O 1
ATOM 1189 N N . GLY A 1 172 ? -9.696 -0.242 20.339 1.00 89.50 172 GLY A N 1
ATOM 1190 C CA . GLY A 1 172 ? -11.145 -0.403 20.376 1.00 89.50 172 GLY A CA 1
ATOM 1191 C C . GLY A 1 172 ? -11.704 -0.392 21.789 1.00 89.50 172 GLY A C 1
ATOM 1192 O O . GLY A 1 172 ? -10.966 -0.525 22.762 1.00 89.50 172 GLY A O 1
ATOM 1193 N N . LEU A 1 173 ? -13.022 -0.267 21.892 1.00 93.12 173 LEU A N 1
ATOM 1194 C CA . LEU A 1 173 ? -13.768 -0.436 23.134 1.00 93.12 173 LEU A CA 1
ATOM 1195 C C . LEU A 1 173 ? -14.784 -1.551 22.951 1.00 93.12 173 LEU A C 1
ATOM 1197 O O . LEU A 1 173 ? -15.500 -1.587 21.953 1.00 93.12 173 LEU A O 1
ATOM 1201 N N . THR A 1 174 ? -14.884 -2.429 23.939 1.00 94.44 174 THR A N 1
ATOM 1202 C CA . THR A 1 174 ? -15.961 -3.426 24.006 1.00 94.44 174 THR A CA 1
ATOM 1203 C C . THR A 1 174 ? -16.620 -3.361 25.365 1.00 94.44 174 THR A C 1
ATOM 1205 O O . THR A 1 174 ? -15.994 -2.967 26.349 1.00 94.44 174 THR A O 1
ATOM 1208 N N . GLY A 1 175 ? -17.891 -3.729 25.438 1.00 95.56 175 GLY A N 1
ATOM 1209 C CA . GLY A 1 175 ? -18.622 -3.585 26.682 1.00 95.56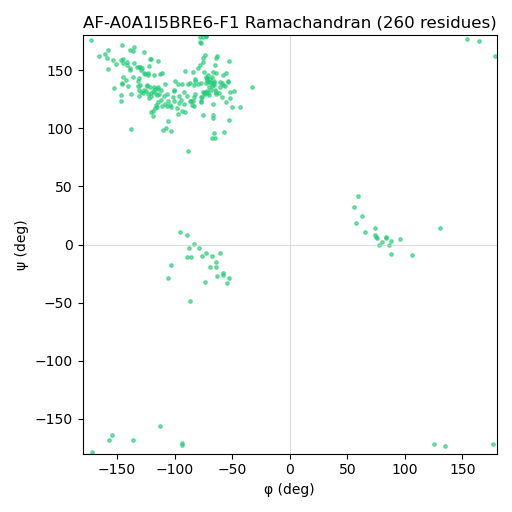 175 GLY A CA 1
ATOM 1210 C C . GLY A 1 175 ? -19.995 -4.207 26.675 1.00 95.56 175 GLY A C 1
ATOM 1211 O O . GLY A 1 175 ? -20.467 -4.703 25.653 1.00 95.56 175 GLY A O 1
ATOM 1212 N N . VAL A 1 176 ? -20.636 -4.158 27.839 1.00 96.38 176 VAL A N 1
ATOM 1213 C CA . VAL A 1 176 ? -22.056 -4.455 28.004 1.00 96.38 176 VAL A CA 1
ATOM 1214 C C . VAL A 1 176 ? -22.710 -3.255 28.674 1.00 96.38 176 VAL A C 1
ATOM 1216 O O . VAL A 1 176 ? -22.203 -2.730 29.667 1.00 96.38 176 VAL A O 1
ATOM 1219 N N . ALA A 1 177 ? -23.833 -2.814 28.125 1.00 95.38 177 ALA A N 1
ATOM 1220 C CA . ALA A 1 177 ? -24.705 -1.855 28.772 1.00 95.38 177 ALA A CA 1
ATOM 1221 C C . ALA A 1 177 ? -25.732 -2.590 29.633 1.00 95.38 177 ALA A C 1
ATOM 1223 O O . ALA A 1 177 ? -26.419 -3.498 29.154 1.00 95.38 177 ALA A O 1
ATOM 1224 N N . ARG A 1 178 ? -25.835 -2.196 30.901 1.00 95.00 178 ARG A N 1
ATOM 1225 C CA . ARG A 1 178 ? -26.768 -2.768 31.873 1.00 95.00 178 ARG A CA 1
ATOM 1226 C C . ARG A 1 178 ? -27.505 -1.677 32.636 1.00 95.00 178 ARG A C 1
ATOM 1228 O O . ARG A 1 178 ? -26.988 -0.575 32.796 1.00 95.00 178 ARG A O 1
ATOM 1235 N N . THR A 1 179 ? -28.701 -1.980 33.113 1.00 91.19 179 THR A N 1
ATOM 1236 C CA . THR A 1 179 ? -29.397 -1.207 34.152 1.00 91.19 179 THR A CA 1
ATOM 1237 C C . THR A 1 179 ? -28.809 -1.502 35.534 1.00 91.19 179 THR A C 1
ATOM 1239 O O . THR A 1 179 ? -27.949 -2.374 35.690 1.00 91.19 179 THR A O 1
ATOM 1242 N N . SER A 1 180 ? -29.262 -0.767 36.552 1.00 86.81 180 SER A N 1
ATOM 1243 C CA . SER A 1 180 ? -28.761 -0.887 37.932 1.00 86.81 180 SER A CA 1
ATOM 1244 C C . SER A 1 180 ? -29.027 -2.267 38.555 1.00 86.81 180 SER A C 1
ATOM 1246 O O . SER A 1 180 ? -28.257 -2.730 39.391 1.00 86.81 180 SER A O 1
ATOM 1248 N N . ASP A 1 181 ? -30.080 -2.951 38.105 1.00 87.56 181 ASP A N 1
ATOM 1249 C CA . ASP A 1 181 ? -30.439 -4.329 38.473 1.00 87.56 181 ASP A CA 1
ATOM 1250 C C . ASP A 1 181 ? -29.614 -5.404 37.728 1.00 87.56 181 ASP A C 1
ATOM 1252 O O . ASP A 1 181 ? -29.772 -6.600 37.975 1.00 87.56 181 ASP A O 1
ATOM 1256 N N . GLY A 1 182 ? -28.731 -4.995 36.812 1.00 89.50 182 GLY A N 1
ATOM 1257 C CA . GLY A 1 182 ? -27.898 -5.879 36.003 1.00 89.50 182 GLY A CA 1
ATOM 1258 C C . GLY A 1 182 ? -28.550 -6.381 34.711 1.00 89.50 182 GLY A C 1
ATOM 1259 O O . GLY A 1 182 ? -27.882 -7.103 33.959 1.00 89.50 182 GLY A O 1
ATOM 1260 N N . SER A 1 183 ? -29.794 -6.004 34.403 1.00 92.50 183 SER A N 1
ATOM 1261 C CA . SER A 1 183 ? -30.458 -6.386 33.149 1.00 92.50 183 SER A CA 1
ATOM 1262 C C . SER A 1 183 ? -29.754 -5.747 31.936 1.00 92.50 183 SER A C 1
ATOM 1264 O O . SER A 1 183 ? -29.348 -4.587 32.006 1.00 92.50 183 SER A O 1
ATOM 1266 N N . PRO A 1 184 ? -29.533 -6.474 30.821 1.00 94.25 184 PRO A N 1
ATOM 1267 C CA . PRO A 1 184 ? -28.886 -5.910 29.637 1.00 94.25 184 PRO A CA 1
ATOM 1268 C C . PRO A 1 184 ? -29.787 -4.885 28.938 1.00 94.25 184 PRO A C 1
ATOM 1270 O O . PRO A 1 184 ? -30.994 -5.089 28.816 1.00 94.25 184 PRO A O 1
ATOM 1273 N N . VAL A 1 185 ? -29.190 -3.809 28.425 1.00 94.25 185 VAL A N 1
ATOM 1274 C CA . VAL A 1 185 ? -29.913 -2.751 27.705 1.00 94.25 185 VAL A CA 1
ATOM 1275 C C . VAL A 1 185 ? -29.639 -2.860 26.216 1.00 94.25 185 VAL A C 1
ATOM 1277 O O . VAL A 1 185 ? -28.557 -2.503 25.752 1.00 94.25 185 VAL A O 1
ATOM 1280 N N . ALA A 1 186 ? -30.627 -3.334 25.462 1.00 95.62 186 ALA A N 1
ATOM 1281 C CA . ALA A 1 186 ? -30.586 -3.388 24.005 1.00 95.62 186 ALA A CA 1
ATOM 1282 C C . ALA A 1 186 ? -31.018 -2.056 23.373 1.00 95.62 186 ALA A C 1
ATOM 1284 O O . ALA A 1 186 ? -31.879 -1.360 23.911 1.00 95.62 186 ALA A O 1
ATOM 1285 N N . GLY A 1 187 ? -30.454 -1.715 22.212 1.00 94.75 187 GLY A N 1
ATOM 1286 C CA . GLY A 1 187 ? -30.834 -0.508 21.473 1.00 94.75 187 GLY A CA 1
ATOM 1287 C C . GLY A 1 187 ? -30.308 0.807 22.061 1.00 94.75 187 GLY A C 1
ATOM 1288 O O . GLY A 1 187 ? -30.673 1.872 21.569 1.00 94.75 187 GLY A O 1
ATOM 1289 N N . ALA A 1 188 ? -29.452 0.762 23.085 1.00 95.06 188 ALA A N 1
ATOM 1290 C CA . ALA A 1 188 ? -28.793 1.949 23.614 1.00 95.06 188 ALA A CA 1
ATOM 1291 C C . ALA A 1 188 ? -27.762 2.467 22.608 1.00 95.06 188 ALA A C 1
ATOM 1293 O O . ALA A 1 188 ? -26.981 1.697 22.047 1.00 95.06 188 ALA A O 1
ATOM 1294 N N . GLN A 1 189 ? -27.743 3.779 22.391 1.00 97.00 189 GLN A N 1
ATOM 1295 C CA . GLN A 1 189 ? -26.767 4.427 21.528 1.00 97.00 189 GLN A CA 1
ATOM 1296 C C . GLN A 1 189 ? -25.507 4.738 22.336 1.00 97.00 189 GLN A C 1
ATOM 1298 O O . GLN A 1 189 ? -25.561 5.426 23.353 1.00 97.00 189 GLN A O 1
ATOM 1303 N N . ILE A 1 190 ? -24.369 4.232 21.871 1.00 97.44 190 ILE A N 1
ATOM 1304 C CA . ILE A 1 190 ? -23.050 4.439 22.465 1.00 97.44 190 ILE A CA 1
ATOM 1305 C C . ILE A 1 190 ? -22.262 5.363 21.543 1.00 97.44 190 ILE A C 1
ATOM 1307 O O . ILE A 1 190 ? -22.055 5.039 20.375 1.00 97.44 190 ILE A O 1
ATOM 1311 N N . VAL A 1 191 ? -21.824 6.505 22.060 1.00 96.69 191 VAL A N 1
ATOM 1312 C CA . VAL A 1 191 ? -21.090 7.541 21.328 1.00 96.69 191 VAL A CA 1
ATOM 1313 C C . VAL A 1 191 ? -19.755 7.775 22.017 1.00 96.69 191 VAL A C 1
ATOM 1315 O O . VAL A 1 191 ? -19.720 8.051 23.212 1.00 96.69 191 VAL A O 1
ATOM 1318 N N . LEU A 1 192 ? -18.661 7.687 21.269 1.00 96.75 192 LEU A N 1
ATOM 1319 C CA . LEU A 1 192 ? -17.342 8.110 21.727 1.00 96.75 192 LEU A CA 1
ATOM 1320 C C . LEU A 1 192 ? -17.023 9.482 21.138 1.00 96.75 192 LEU A C 1
ATOM 1322 O O . LEU A 1 192 ? -17.151 9.661 19.925 1.00 96.75 192 LEU A O 1
ATOM 1326 N N . SER A 1 193 ? -16.563 10.408 21.973 1.00 96.06 193 SER A N 1
ATOM 1327 C CA . SER A 1 193 ? -16.182 11.759 21.564 1.00 96.06 193 SER A CA 1
ATOM 1328 C C . SER A 1 193 ? -14.810 12.172 22.095 1.00 96.06 193 SER A C 1
ATOM 1330 O O . SER A 1 193 ? -14.376 11.706 23.152 1.00 96.06 193 SER A O 1
ATOM 1332 N N . ASP A 1 194 ? -14.153 13.076 21.367 1.00 92.56 194 ASP A N 1
ATOM 1333 C CA . ASP A 1 194 ? -12.896 13.706 21.779 1.00 92.56 194 ASP A CA 1
ATOM 1334 C C . ASP A 1 194 ? -13.104 14.776 22.875 1.00 92.56 194 ASP A C 1
ATOM 1336 O O . ASP A 1 194 ? -14.226 15.075 23.295 1.00 92.56 194 ASP A O 1
ATOM 1340 N N . ALA A 1 195 ? -12.008 15.392 23.332 1.00 85.62 195 ALA A N 1
ATOM 1341 C CA . ALA A 1 195 ? -12.043 16.468 24.329 1.00 85.62 195 ALA A CA 1
ATOM 1342 C C . ALA A 1 195 ? -12.772 17.746 23.854 1.00 85.62 195 ALA A C 1
ATOM 1344 O O . ALA A 1 195 ? -13.172 18.563 24.682 1.00 85.62 195 ALA A O 1
ATOM 1345 N N . GLY A 1 196 ? -12.942 17.930 22.541 1.00 87.62 196 GLY A N 1
ATOM 1346 C CA . GLY A 1 196 ? -13.718 19.014 21.937 1.00 87.62 196 GLY A CA 1
ATOM 1347 C C . GLY A 1 196 ? -15.208 18.693 21.780 1.00 87.62 196 GLY A C 1
ATOM 1348 O O . GLY A 1 196 ? -15.968 19.558 21.352 1.00 87.62 196 GLY A O 1
ATOM 1349 N N . GLY A 1 197 ? -15.636 17.475 22.129 1.00 88.50 197 GLY A N 1
ATOM 1350 C CA . GLY A 1 197 ? -17.008 17.000 21.970 1.00 88.50 197 GLY A CA 1
ATOM 1351 C C . GLY A 1 197 ? -17.333 16.468 20.572 1.00 88.50 197 GLY A C 1
ATOM 1352 O O . GLY A 1 197 ? -18.487 16.117 20.323 1.00 88.50 197 GLY A O 1
ATOM 1353 N N . HIS A 1 198 ? -16.356 16.366 19.666 1.00 93.00 198 HIS A N 1
ATOM 1354 C CA . HIS A 1 198 ? -16.584 15.795 18.340 1.00 93.00 198 HIS A CA 1
ATOM 1355 C C . HIS A 1 198 ? -16.745 14.285 18.438 1.00 93.00 198 HIS A C 1
ATOM 1357 O O . HIS A 1 198 ? -15.925 13.599 19.047 1.00 93.00 198 HIS A O 1
ATOM 1363 N N . THR A 1 199 ? -17.789 13.762 17.801 1.00 95.19 199 THR A N 1
ATOM 1364 C CA . THR A 1 199 ? -18.022 12.322 17.723 1.00 95.19 199 THR A CA 1
ATOM 1365 C C . THR A 1 199 ? -16.936 11.645 16.892 1.00 95.19 199 THR A C 1
ATOM 1367 O O . THR A 1 199 ? -16.779 11.931 15.708 1.00 95.19 199 THR A O 1
ATOM 1370 N N . ILE A 1 200 ? -16.229 10.712 17.522 1.00 93.75 200 ILE A N 1
ATOM 1371 C CA . ILE A 1 200 ? -15.233 9.836 16.901 1.00 93.75 200 ILE A CA 1
ATOM 1372 C C . ILE A 1 200 ? -15.924 8.603 16.325 1.00 93.75 200 ILE A C 1
ATOM 1374 O O . ILE A 1 200 ? -15.681 8.220 15.185 1.00 93.75 200 ILE A O 1
ATOM 1378 N N . ALA A 1 201 ? -16.786 7.968 17.121 1.00 93.44 201 ALA A N 1
ATOM 1379 C CA . ALA A 1 201 ? -17.442 6.727 16.740 1.00 93.44 201 ALA A CA 1
ATOM 1380 C C . ALA A 1 201 ? -18.811 6.591 17.411 1.00 93.44 201 ALA A C 1
ATOM 1382 O O . ALA A 1 201 ? -19.077 7.172 18.464 1.00 93.44 201 ALA A O 1
ATOM 1383 N N . THR A 1 202 ? -19.705 5.823 16.795 1.00 95.38 202 THR A N 1
ATOM 1384 C CA . THR A 1 202 ? -21.033 5.527 17.339 1.00 95.38 202 THR A CA 1
ATOM 1385 C C . THR A 1 202 ? -21.410 4.089 17.030 1.00 95.38 202 THR A C 1
ATOM 1387 O O . THR A 1 202 ? -21.114 3.578 15.952 1.00 95.38 202 THR A O 1
ATOM 1390 N N . THR A 1 203 ? -22.069 3.438 17.981 1.00 96.81 203 THR A N 1
ATOM 1391 C CA . THR A 1 203 ? -22.633 2.099 17.822 1.00 96.81 203 THR A CA 1
ATOM 1392 C C . THR A 1 203 ? -23.935 1.979 18.613 1.00 96.81 203 THR A C 1
ATOM 1394 O O . THR A 1 203 ? -24.299 2.874 19.381 1.00 96.81 203 THR A O 1
ATOM 1397 N N . THR A 1 204 ? -24.648 0.876 18.426 1.00 96.69 204 THR A N 1
ATOM 1398 C CA . THR A 1 204 ? -25.880 0.563 19.154 1.00 96.69 204 THR A CA 1
ATOM 1399 C C . THR A 1 204 ? -25.727 -0.788 19.833 1.00 96.69 204 THR A C 1
ATOM 1401 O O . THR A 1 204 ? -25.205 -1.726 19.232 1.00 96.69 204 THR A O 1
ATOM 1404 N N . THR A 1 205 ? -26.171 -0.897 21.084 1.00 96.88 205 THR A N 1
ATOM 1405 C CA . THR A 1 205 ? -26.076 -2.154 21.830 1.00 96.88 205 THR A CA 1
ATOM 1406 C C . THR A 1 205 ? -26.984 -3.231 21.238 1.00 96.88 205 THR A C 1
ATOM 1408 O O . THR A 1 205 ? -28.134 -2.977 20.864 1.00 96.88 205 THR A O 1
ATOM 1411 N N . GLY A 1 206 ? -26.469 -4.459 21.172 1.00 96.50 206 GLY A N 1
ATOM 1412 C CA . GLY A 1 206 ? -27.217 -5.637 20.740 1.00 96.50 206 GLY A CA 1
ATOM 1413 C C . GLY A 1 206 ? -28.247 -6.122 21.773 1.00 96.50 206 GLY A C 1
ATOM 1414 O O . GLY A 1 206 ? -28.352 -5.559 22.864 1.00 96.50 206 GLY A O 1
ATOM 1415 N N . PRO A 1 207 ? -28.999 -7.199 21.468 1.00 95.94 207 PRO A N 1
ATOM 1416 C CA . PRO A 1 207 ? -30.031 -7.756 22.355 1.00 95.94 207 PRO A CA 1
ATOM 1417 C C . PRO A 1 207 ? -29.532 -8.184 23.741 1.00 95.94 207 PRO A C 1
ATOM 1419 O O . PRO A 1 207 ? -30.297 -8.205 24.698 1.00 95.94 207 PRO A O 1
ATOM 1422 N N . ASP A 1 208 ? -28.252 -8.528 23.855 1.00 95.69 208 ASP A N 1
ATOM 1423 C CA . ASP A 1 208 ? -27.588 -8.904 25.103 1.00 95.69 208 ASP A CA 1
ATOM 1424 C C . ASP A 1 208 ? -26.862 -7.726 25.779 1.00 95.69 208 ASP A C 1
ATOM 1426 O O . ASP A 1 208 ? -26.096 -7.920 26.724 1.00 95.69 208 ASP A O 1
ATOM 1430 N N . GLY A 1 209 ? -27.101 -6.504 25.297 1.00 95.06 209 GLY A N 1
ATOM 1431 C CA . GLY A 1 209 ? -26.488 -5.272 25.778 1.00 95.06 209 GLY A CA 1
ATOM 1432 C C . GLY A 1 209 ? -25.053 -5.059 25.302 1.00 95.06 209 GLY A C 1
ATOM 1433 O O . GLY A 1 209 ? -24.455 -4.047 25.665 1.00 95.06 209 GLY A O 1
ATOM 1434 N N . ARG A 1 210 ? -24.472 -5.972 24.510 1.00 97.38 210 ARG A N 1
ATOM 1435 C CA . ARG A 1 210 ? -23.083 -5.839 24.051 1.00 97.38 210 ARG A CA 1
ATOM 1436 C C . ARG A 1 210 ? -22.922 -4.727 23.029 1.00 97.38 210 ARG A C 1
ATOM 1438 O O . ARG A 1 210 ? -23.793 -4.520 22.186 1.00 97.38 210 ARG A O 1
ATOM 1445 N N . TYR A 1 211 ? -21.777 -4.061 23.072 1.00 95.81 211 TYR A N 1
ATOM 1446 C CA . TYR A 1 211 ? -21.362 -3.099 22.059 1.00 95.81 211 TYR A CA 1
ATOM 1447 C C . TYR A 1 211 ? -19.868 -3.209 21.770 1.00 95.81 211 TYR A C 1
ATOM 1449 O O . TYR A 1 211 ? -19.079 -3.620 22.626 1.00 95.81 211 TYR A O 1
ATOM 1457 N N . GLU A 1 212 ? -19.491 -2.791 20.563 1.00 93.81 212 GLU A N 1
ATOM 1458 C CA . GLU A 1 212 ? -18.107 -2.748 20.106 1.00 93.81 212 GLU A CA 1
ATOM 1459 C C . GLU A 1 212 ? -17.864 -1.478 19.282 1.00 93.81 212 GLU A C 1
ATOM 1461 O O . GLU A 1 212 ? -18.683 -1.099 18.438 1.00 93.81 212 GLU A O 1
ATOM 1466 N N . LEU A 1 213 ? -16.733 -0.829 19.539 1.00 92.00 213 LEU A N 1
ATOM 1467 C CA . LEU A 1 213 ? -16.199 0.303 18.793 1.00 92.00 213 LEU A CA 1
ATOM 1468 C C . LEU A 1 213 ? -14.765 -0.033 18.386 1.00 92.00 213 LEU A C 1
ATOM 1470 O O . LEU A 1 213 ? -13.971 -0.483 19.211 1.00 92.00 213 LEU A O 1
ATOM 1474 N N . TRP A 1 214 ? -14.432 0.207 17.124 1.00 87.25 214 TRP A N 1
ATOM 1475 C CA . TRP A 1 214 ? -13.147 -0.150 16.524 1.00 87.25 214 TRP A CA 1
ATOM 1476 C C . TRP A 1 214 ? -12.509 1.073 15.870 1.00 87.25 214 TRP A C 1
ATOM 1478 O O . TRP A 1 214 ? -13.192 2.066 15.632 1.00 87.25 214 TRP A O 1
ATOM 1488 N N . ASP A 1 215 ? -11.219 0.965 15.546 1.00 80.88 215 ASP A N 1
ATOM 1489 C CA . ASP A 1 215 ? -10.445 2.015 14.869 1.00 80.88 215 ASP A CA 1
ATOM 1490 C C . ASP A 1 215 ? -10.406 3.338 15.650 1.00 80.88 215 ASP A C 1
ATOM 1492 O O . ASP A 1 215 ? -10.567 4.435 15.120 1.00 80.88 215 ASP A O 1
ATOM 1496 N N . LEU A 1 216 ? -10.225 3.221 16.965 1.00 86.69 216 LEU A N 1
ATOM 1497 C CA . LEU A 1 216 ? -10.250 4.364 17.862 1.00 86.69 216 LEU A CA 1
ATOM 1498 C C . LEU A 1 216 ? -8.854 4.994 17.989 1.00 86.69 216 LEU A C 1
ATOM 1500 O O . LEU A 1 216 ? -7.864 4.272 18.125 1.00 86.69 216 LEU A O 1
ATOM 1504 N N . PRO A 1 217 ? -8.729 6.331 17.994 1.00 84.56 217 PRO A N 1
ATOM 1505 C CA . PRO A 1 217 ? -7.478 6.981 18.362 1.00 84.56 217 PRO A CA 1
ATOM 1506 C C . PRO A 1 217 ? -7.099 6.616 19.807 1.00 84.56 217 PRO A C 1
ATOM 1508 O O . PRO A 1 217 ? -7.967 6.660 20.679 1.00 84.56 217 PRO A O 1
ATOM 1511 N N . PRO A 1 218 ? -5.835 6.280 20.108 1.00 87.00 218 PRO A N 1
ATOM 1512 C CA . PRO A 1 218 ? -5.417 6.060 21.487 1.00 87.00 218 PRO A CA 1
ATOM 1513 C C . PRO A 1 218 ? -5.478 7.361 22.297 1.00 87.00 218 PRO A C 1
ATOM 1515 O O . PRO A 1 218 ? -5.244 8.447 21.763 1.00 87.00 218 PRO A O 1
ATOM 1518 N N . GLY A 1 219 ? -5.760 7.244 23.592 1.00 89.19 219 GLY A N 1
ATOM 1519 C CA . GLY A 1 219 ? -5.844 8.374 24.518 1.00 89.19 219 GLY A CA 1
ATOM 1520 C C . GLY A 1 219 ? -7.165 8.454 25.278 1.00 89.19 219 GLY A C 1
ATOM 1521 O O . GLY A 1 219 ? -7.979 7.530 25.252 1.00 89.19 219 GLY A O 1
ATOM 1522 N N . GLN A 1 220 ? -7.337 9.568 25.993 1.00 93.62 220 GLN A N 1
ATOM 1523 C CA . GLN A 1 220 ? -8.505 9.819 26.833 1.00 93.62 220 GLN A CA 1
ATOM 1524 C C . GLN A 1 220 ? -9.658 10.353 25.989 1.00 93.62 220 GLN A C 1
ATOM 1526 O O . GLN A 1 220 ? -9.497 11.342 25.273 1.00 93.62 220 GLN A O 1
ATOM 1531 N N . HIS A 1 221 ? -10.825 9.735 26.137 1.00 95.62 221 HIS A N 1
ATOM 1532 C CA . HIS A 1 221 ? -12.048 10.074 25.412 1.00 95.62 221 HIS A CA 1
ATOM 1533 C C . HIS A 1 221 ? -13.256 10.079 26.345 1.00 95.62 221 HIS A C 1
ATOM 1535 O O . HIS A 1 221 ? -13.205 9.569 27.465 1.00 95.62 221 HIS A O 1
ATOM 1541 N N . SER A 1 222 ? -14.365 10.639 25.868 1.00 95.44 222 SER A N 1
ATOM 1542 C CA . SER A 1 222 ? -15.652 10.611 26.562 1.00 95.44 222 SER A CA 1
ATOM 1543 C C . SER A 1 222 ? -16.582 9.601 25.901 1.00 95.44 222 SER A C 1
ATOM 1545 O O . SER A 1 222 ? -16.898 9.723 24.718 1.00 95.44 222 SER A O 1
ATOM 1547 N N . LEU A 1 223 ? -17.028 8.602 26.658 1.00 96.50 223 LEU A N 1
ATOM 1548 C CA . LEU A 1 223 ? -18.033 7.636 26.237 1.00 96.50 223 LEU A CA 1
ATOM 1549 C C . LEU A 1 223 ? -19.395 8.058 26.788 1.00 96.50 223 LEU A C 1
ATOM 1551 O O . LEU A 1 223 ? -19.595 8.103 28.000 1.00 96.50 223 LEU A O 1
ATOM 1555 N N . THR A 1 224 ? -20.338 8.342 25.898 1.00 95.56 224 THR A N 1
ATOM 1556 C CA . THR A 1 224 ? -21.723 8.669 26.235 1.00 95.56 224 THR A CA 1
ATOM 1557 C C . THR A 1 224 ? -22.635 7.525 25.825 1.00 95.56 224 THR A C 1
ATOM 1559 O O . THR A 1 224 ? -22.619 7.097 24.674 1.00 95.56 224 THR A O 1
ATOM 1562 N N . ALA A 1 225 ? -23.459 7.052 26.751 1.00 94.81 225 ALA A N 1
ATOM 1563 C CA . ALA A 1 225 ? -24.496 6.069 26.486 1.00 94.81 225 ALA A CA 1
ATOM 1564 C C . ALA A 1 225 ? -25.877 6.701 26.679 1.00 94.81 225 ALA A C 1
ATOM 1566 O O . ALA A 1 225 ? -26.148 7.323 27.708 1.00 94.81 225 ALA A O 1
ATOM 1567 N N . SER A 1 226 ? -26.753 6.545 25.691 1.00 90.31 226 SER A N 1
ATOM 1568 C CA . SER A 1 226 ? -28.113 7.088 25.679 1.00 90.31 226 SER A CA 1
ATOM 1569 C C . SER A 1 226 ? -29.129 6.044 25.197 1.00 90.31 226 SER A C 1
ATOM 1571 O O . SER A 1 226 ? -28.765 4.948 24.778 1.00 90.31 226 SER A O 1
ATOM 1573 N N . GLY A 1 227 ? -30.423 6.344 25.328 1.00 79.94 227 GLY A N 1
ATOM 1574 C CA . GLY A 1 227 ? -31.520 5.366 25.197 1.00 79.94 227 GLY A CA 1
ATOM 1575 C C . GLY A 1 227 ? -32.156 4.994 26.542 1.00 79.94 227 GLY A C 1
ATOM 1576 O O . GLY A 1 227 ? -33.204 4.362 26.573 1.00 79.94 227 GLY A O 1
ATOM 1577 N N . HIS A 1 228 ? -31.538 5.440 27.637 1.00 75.62 228 HIS A N 1
ATOM 1578 C CA . HIS A 1 228 ? -32.058 5.585 29.001 1.00 75.62 228 HIS A CA 1
ATOM 1579 C C . HIS A 1 228 ? -31.576 6.948 29.543 1.00 75.62 228 HIS A C 1
ATOM 1581 O O . HIS A 1 228 ? -31.068 7.766 28.766 1.00 75.62 228 HIS A O 1
ATOM 1587 N N . ALA A 1 229 ? -31.718 7.206 30.850 1.00 82.75 229 ALA A N 1
ATOM 1588 C CA . ALA A 1 229 ? -31.078 8.351 31.499 1.00 82.75 229 ALA A CA 1
ATOM 1589 C C . ALA A 1 229 ? -29.573 8.376 31.142 1.00 82.75 229 ALA A C 1
ATOM 1591 O O . ALA A 1 229 ? -28.882 7.398 31.423 1.00 82.75 229 ALA A O 1
ATOM 1592 N N . PRO A 1 230 ? -29.072 9.425 30.466 1.00 87.25 230 PRO A N 1
ATOM 1593 C CA . PRO A 1 230 ? -27.768 9.381 29.819 1.00 87.25 230 PRO A CA 1
ATOM 1594 C C . PRO A 1 230 ? -26.628 9.242 30.827 1.00 87.25 230 PRO A C 1
ATOM 1596 O O . PRO A 1 230 ? -26.629 9.874 31.883 1.00 87.25 230 PRO A O 1
ATOM 1599 N N . VAL A 1 231 ? -25.635 8.437 30.458 1.00 91.94 231 VAL A N 1
ATOM 1600 C CA . VAL A 1 231 ? -24.423 8.199 31.249 1.00 91.94 231 VAL A CA 1
ATOM 1601 C C . VAL A 1 231 ? -23.221 8.664 30.453 1.00 91.94 231 VAL A C 1
ATOM 1603 O O . VAL A 1 231 ? -23.116 8.372 29.264 1.00 91.94 231 VAL A O 1
ATOM 1606 N N . VAL A 1 232 ? -22.311 9.369 31.118 1.00 93.38 232 VAL A N 1
ATOM 1607 C CA . VAL A 1 232 ? -21.049 9.832 30.539 1.00 93.38 232 VAL A CA 1
ATOM 1608 C C . VAL A 1 232 ? -19.903 9.289 31.383 1.00 93.38 232 VAL A C 1
ATOM 1610 O O . VAL A 1 232 ? -19.913 9.433 32.605 1.00 93.38 232 VAL A O 1
ATOM 1613 N N . ALA A 1 233 ? -18.920 8.669 30.738 1.00 92.19 233 ALA A N 1
ATOM 1614 C CA . ALA A 1 233 ? -17.729 8.126 31.379 1.00 92.19 233 ALA A CA 1
ATOM 1615 C C . ALA A 1 233 ? -16.467 8.559 30.627 1.00 92.19 233 ALA A C 1
ATOM 1617 O O . ALA A 1 233 ? -16.416 8.496 29.401 1.00 92.19 233 ALA A O 1
ATOM 1618 N N . ALA A 1 234 ? -15.429 8.959 31.363 1.00 93.00 234 ALA A N 1
ATOM 1619 C CA . ALA A 1 234 ? -14.095 9.105 30.793 1.00 93.00 234 ALA A CA 1
ATOM 1620 C C . ALA A 1 234 ? -13.482 7.714 30.592 1.00 93.00 234 ALA A C 1
ATOM 1622 O O . ALA A 1 234 ? -13.511 6.883 31.505 1.00 93.00 234 ALA A O 1
ATOM 1623 N N . VAL A 1 235 ? -12.943 7.456 29.405 1.00 94.75 235 VAL A N 1
ATOM 1624 C CA . VAL A 1 235 ? -12.356 6.166 29.036 1.00 94.75 235 VAL A CA 1
ATOM 1625 C C . VAL A 1 235 ? -10.976 6.372 28.429 1.00 94.75 235 VAL A C 1
ATOM 1627 O O . VAL A 1 235 ? -10.775 7.259 27.602 1.00 94.75 235 VAL A O 1
ATOM 1630 N N . GLN A 1 236 ? -10.031 5.522 28.825 1.00 92.81 236 GLN A N 1
ATOM 1631 C CA . GLN A 1 236 ? -8.725 5.442 28.187 1.00 92.81 236 GLN A CA 1
ATOM 1632 C C . GLN A 1 236 ? -8.787 4.380 27.094 1.00 92.81 236 GLN A C 1
ATOM 1634 O O . GLN A 1 236 ? -9.084 3.221 27.377 1.00 92.81 236 GLN A O 1
ATOM 1639 N N . VAL A 1 237 ? -8.504 4.773 25.858 1.00 90.75 237 VAL A N 1
ATOM 1640 C CA . VAL A 1 237 ? -8.310 3.842 24.748 1.00 90.75 237 VAL A CA 1
ATOM 1641 C C . VAL A 1 237 ? -6.822 3.539 24.645 1.00 90.75 237 VAL A C 1
ATOM 1643 O O . VAL A 1 237 ? -6.014 4.424 24.346 1.00 90.75 237 VAL A O 1
ATOM 1646 N N . ASP A 1 238 ? -6.462 2.283 24.888 1.00 85.38 238 ASP A N 1
ATOM 1647 C CA . ASP A 1 238 ? -5.079 1.831 24.796 1.00 85.38 238 ASP A CA 1
ATOM 1648 C C . ASP A 1 238 ? -4.685 1.573 23.339 1.00 85.38 238 ASP A C 1
ATOM 1650 O O . ASP A 1 238 ? -5.432 0.992 22.547 1.00 85.38 238 ASP A O 1
ATOM 1654 N N . GLN A 1 239 ? -3.476 1.992 22.967 1.00 81.12 239 GLN 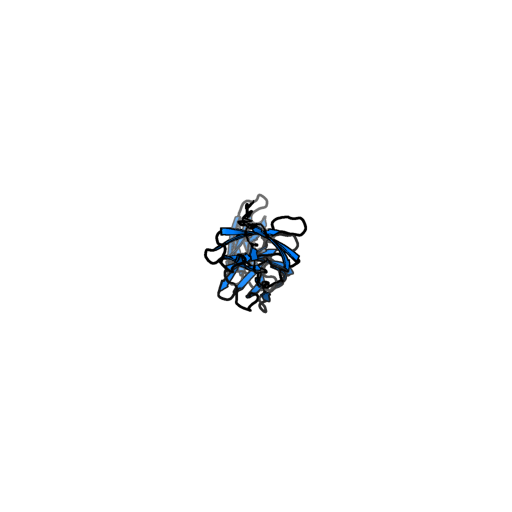A N 1
ATOM 1655 C CA . GLN A 1 239 ? -2.958 1.730 21.631 1.00 81.12 239 GLN A CA 1
ATOM 1656 C C . GLN A 1 239 ? -2.795 0.222 21.418 1.00 81.12 239 GLN A C 1
ATOM 1658 O O . GLN A 1 239 ? -2.150 -0.458 22.215 1.00 81.12 239 GLN A O 1
ATOM 1663 N N . GLY A 1 240 ? -3.321 -0.305 20.312 1.00 76.31 240 GLY A N 1
ATOM 1664 C CA . GLY A 1 240 ? -3.116 -1.713 19.982 1.00 76.31 240 GLY A CA 1
ATOM 1665 C C . GLY A 1 240 ? -3.914 -2.697 20.833 1.00 76.31 240 GLY A C 1
ATOM 1666 O O . GLY A 1 240 ? -3.590 -3.883 20.822 1.00 76.31 240 GLY A O 1
ATOM 1667 N N . ALA A 1 241 ? -4.914 -2.237 21.584 1.00 80.75 241 ALA A N 1
ATOM 1668 C CA . ALA A 1 241 ? -5.705 -3.102 22.442 1.00 80.75 241 ALA A CA 1
ATOM 1669 C C . ALA A 1 241 ? -7.185 -2.723 22.435 1.00 80.75 241 ALA A C 1
ATOM 1671 O O . ALA A 1 241 ? -7.586 -1.600 22.133 1.00 80.75 241 ALA A O 1
ATOM 1672 N N . THR A 1 242 ? -8.010 -3.700 22.789 1.00 86.38 242 THR A N 1
ATOM 1673 C CA . THR A 1 242 ? -9.432 -3.485 23.023 1.00 86.38 242 THR A CA 1
ATOM 1674 C C . THR A 1 242 ? -9.661 -3.316 24.516 1.00 86.38 242 THR A C 1
ATOM 1676 O O . THR A 1 242 ? -9.490 -4.270 25.276 1.00 86.38 242 THR A O 1
ATOM 1679 N N . THR A 1 243 ? -10.049 -2.118 24.944 1.00 89.44 243 THR A N 1
ATOM 1680 C CA . THR A 1 243 ? -10.286 -1.824 26.359 1.00 89.44 243 THR A CA 1
ATOM 1681 C C . THR A 1 243 ? -11.730 -2.200 26.728 1.00 89.44 243 THR A C 1
ATOM 1683 O O . THR A 1 243 ? -12.676 -1.725 26.088 1.00 89.44 243 THR A O 1
ATOM 1686 N N . PRO A 1 244 ? -11.945 -3.064 27.737 1.00 92.12 244 PRO A N 1
ATOM 1687 C CA . PRO A 1 244 ? -13.282 -3.396 28.205 1.00 92.12 244 PRO A CA 1
ATOM 1688 C C . PRO A 1 244 ? -13.848 -2.259 29.067 1.00 92.12 244 PRO A C 1
ATOM 1690 O O . PRO A 1 244 ? -13.239 -1.860 30.057 1.00 92.12 244 PRO A O 1
ATOM 1693 N N . VAL A 1 245 ? -15.039 -1.768 28.730 1.00 94.50 245 VAL A N 1
ATOM 1694 C CA . VAL A 1 245 ? -15.757 -0.727 29.480 1.00 94.50 245 VAL A CA 1
ATOM 1695 C C . VAL A 1 245 ? -17.191 -1.189 29.706 1.00 94.50 245 VAL A C 1
ATOM 1697 O O . VAL A 1 245 ? -17.868 -1.592 28.773 1.00 94.50 245 VAL A O 1
ATOM 1700 N N . GLN A 1 246 ? -17.670 -1.161 30.947 1.00 93.44 246 GL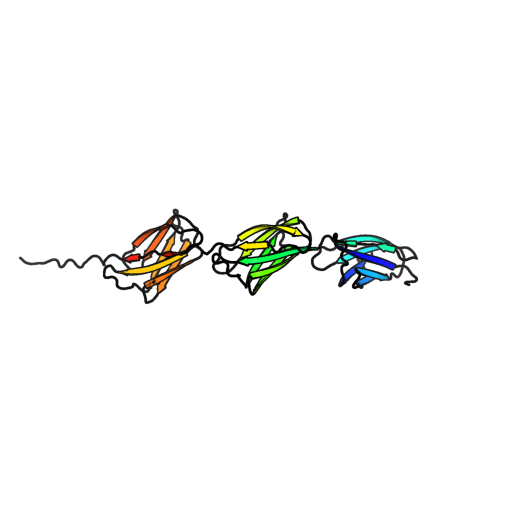N A N 1
ATOM 1701 C CA . GLN A 1 246 ? -19.060 -1.504 31.259 1.00 93.44 246 GLN A CA 1
ATOM 1702 C C . GLN A 1 246 ? -19.867 -0.225 31.457 1.00 93.44 246 GLN A C 1
ATOM 1704 O O . GLN A 1 246 ? -19.447 0.663 32.201 1.00 93.44 246 GLN A O 1
ATOM 1709 N N . VAL A 1 247 ? -21.036 -0.150 30.830 1.00 93.56 247 VAL A N 1
ATOM 1710 C CA . VAL A 1 247 ? -21.959 0.978 30.986 1.00 93.56 247 VAL A CA 1
ATOM 1711 C C . VAL A 1 247 ? -23.067 0.561 31.938 1.00 93.56 247 VAL A C 1
ATOM 1713 O O . VAL A 1 247 ? -23.731 -0.447 31.712 1.00 93.56 247 VAL A O 1
ATOM 1716 N N . HIS A 1 248 ? -23.287 1.359 32.980 1.00 92.81 248 HIS A N 1
ATOM 1717 C CA . HIS A 1 248 ? -24.364 1.144 33.940 1.00 92.81 248 HIS A CA 1
ATOM 1718 C C . HIS A 1 248 ? -25.309 2.338 33.909 1.00 92.81 248 HIS A C 1
ATOM 1720 O O . HIS A 1 248 ? -24.934 3.435 34.319 1.00 92.81 248 HIS A O 1
ATOM 1726 N N . PHE A 1 249 ? -26.520 2.125 33.402 1.00 89.06 249 PHE A N 1
ATOM 1727 C CA . PHE A 1 249 ? -27.582 3.118 33.420 1.00 89.06 249 PHE A CA 1
ATOM 1728 C C . PHE A 1 249 ? -28.166 3.238 34.833 1.00 89.06 249 PHE A C 1
ATOM 1730 O O . PHE A 1 249 ? -28.507 2.211 35.436 1.00 89.06 249 PHE A O 1
ATOM 1737 N N . PRO A 1 250 ? -28.295 4.467 35.368 1.00 83.88 250 PRO A N 1
ATOM 1738 C CA . PRO A 1 250 ? -28.942 4.678 36.650 1.00 83.88 250 PRO A CA 1
ATOM 1739 C C . PRO A 1 250 ? -30.416 4.297 36.550 1.00 83.88 250 PRO A C 1
ATOM 1741 O O . PRO A 1 250 ? -31.017 4.358 35.471 1.00 83.88 250 PRO A O 1
ATOM 1744 N N . ASP A 1 251 ? -30.998 3.929 37.687 1.00 76.12 251 ASP A N 1
ATOM 1745 C CA . ASP A 1 251 ? -32.431 3.703 37.773 1.00 76.12 251 ASP A CA 1
ATOM 1746 C C . ASP A 1 251 ? -33.187 4.933 37.252 1.00 76.12 251 ASP A C 1
ATOM 1748 O O . ASP A 1 251 ? -32.790 6.075 37.531 1.00 76.12 251 ASP A O 1
ATOM 1752 N N . PRO A 1 252 ? -34.284 4.741 36.497 1.00 64.81 252 PRO A N 1
ATOM 1753 C CA . PRO A 1 252 ? -35.177 5.846 36.202 1.00 64.81 252 PRO A CA 1
ATOM 1754 C C . PRO A 1 252 ? -35.606 6.443 37.544 1.00 64.81 252 PRO A C 1
ATOM 1756 O O . PRO A 1 252 ? -36.096 5.713 38.406 1.00 64.81 252 PRO A O 1
ATOM 1759 N N . ALA A 1 253 ? -35.355 7.743 37.739 1.00 60.75 253 ALA A N 1
ATOM 1760 C CA . ALA A 1 253 ? -35.644 8.440 38.989 1.00 60.75 253 ALA A CA 1
ATOM 1761 C C . ALA A 1 253 ? -37.023 8.012 39.517 1.00 60.75 253 ALA A C 1
ATOM 1763 O O . ALA A 1 253 ? -38.028 8.126 38.812 1.00 60.75 253 ALA A O 1
ATOM 1764 N N . GLY A 1 254 ? -37.022 7.417 40.712 1.00 48.59 254 GLY A N 1
ATOM 1765 C CA . GLY A 1 254 ? -38.132 6.620 41.212 1.00 48.59 254 GLY A CA 1
ATOM 1766 C C . GLY A 1 254 ? -39.457 7.372 41.223 1.00 48.59 254 GLY A C 1
ATOM 1767 O O . GLY A 1 254 ? -39.522 8.570 41.496 1.00 48.59 254 GLY A O 1
ATOM 1768 N N . THR A 1 255 ? -40.550 6.645 41.001 1.00 41.53 255 THR A N 1
ATOM 1769 C CA . THR A 1 255 ? -41.856 7.102 41.470 1.00 41.53 255 THR A CA 1
ATOM 1770 C C . THR A 1 255 ? -41.798 7.117 42.996 1.00 41.53 255 THR A C 1
ATOM 1772 O O . THR A 1 255 ? -42.048 6.105 43.649 1.00 41.53 255 THR A O 1
ATOM 1775 N N . THR A 1 256 ? -41.426 8.257 43.578 1.00 42.09 256 THR A N 1
ATOM 1776 C CA . THR A 1 256 ? -41.734 8.561 44.972 1.00 42.09 256 THR A CA 1
ATOM 1777 C C . THR A 1 256 ? -43.235 8.355 45.123 1.00 42.09 256 THR A C 1
ATOM 1779 O O . THR A 1 256 ? -44.029 9.125 44.586 1.00 42.09 256 THR A O 1
ATOM 1782 N N . ARG A 1 257 ? -43.648 7.281 45.804 1.00 46.69 257 ARG A N 1
ATOM 1783 C CA . ARG A 1 257 ? -44.995 7.222 46.364 1.00 46.69 257 ARG A CA 1
ATOM 1784 C C . ARG A 1 257 ? -45.032 8.293 47.441 1.00 46.69 257 ARG A C 1
ATOM 1786 O O . ARG A 1 257 ? -44.545 8.093 48.548 1.00 46.69 257 ARG A O 1
ATOM 1793 N N . GLU A 1 258 ? -45.537 9.454 47.055 1.00 41.56 258 GLU A N 1
ATOM 1794 C CA . GLU A 1 258 ? -46.036 10.469 47.962 1.00 41.56 258 GLU A CA 1
ATOM 1795 C C . GLU A 1 258 ? -47.124 9.792 48.803 1.00 41.56 258 GLU A C 1
ATOM 1797 O O . GLU A 1 258 ? -48.245 9.562 48.351 1.00 41.56 258 GLU A O 1
ATOM 1802 N N . ASN A 1 259 ? -46.744 9.340 50.000 1.00 38.84 259 ASN A N 1
ATOM 1803 C CA . ASN A 1 259 ? -47.693 8.872 50.993 1.00 38.84 259 ASN A CA 1
ATOM 1804 C C . ASN A 1 259 ? -48.492 10.091 51.452 1.00 38.84 259 ASN A C 1
ATOM 1806 O O . ASN A 1 259 ? -48.101 10.795 52.379 1.00 38.84 259 ASN A O 1
ATOM 1810 N N . ALA A 1 260 ? -49.617 10.322 50.785 1.00 46.22 260 ALA A N 1
ATOM 1811 C CA . ALA A 1 260 ? -50.738 11.023 51.370 1.00 46.22 260 ALA A CA 1
ATOM 1812 C C . ALA A 1 260 ? -51.310 10.150 52.495 1.00 46.22 260 ALA A C 1
ATOM 1814 O O . ALA A 1 260 ? -51.902 9.102 52.224 1.00 46.22 260 ALA A O 1
ATOM 1815 N N . HIS A 1 261 ? -51.157 10.579 53.744 1.00 44.62 261 HIS A N 1
ATOM 1816 C CA . HIS A 1 261 ? -52.206 10.376 54.736 1.00 44.62 261 HIS A CA 1
ATOM 1817 C C . HIS A 1 261 ? -52.163 11.454 55.818 1.00 44.62 261 HIS A C 1
ATOM 1819 O O . HIS A 1 261 ? -51.087 11.824 56.287 1.00 44.62 261 HIS A O 1
ATOM 1825 N N . GLU A 1 262 ? -53.374 11.942 56.087 1.00 42.41 262 GLU A N 1
ATOM 1826 C CA . GLU A 1 262 ? -53.819 12.958 57.049 1.00 42.41 262 GLU A CA 1
ATOM 1827 C C . GLU A 1 262 ? -53.336 12.751 58.486 1.00 42.41 262 GLU A C 1
ATOM 1829 O O . GLU A 1 262 ? -53.193 11.582 58.918 1.00 42.41 262 GLU A O 1
#